Protein AF-A0A959ZE06-F1 (afdb_monomer_lite)

Radius of gyration: 19.18 Å; chains: 1; bounding box: 48×47×54 Å

Foldseek 3Di:
DDDDDDDDPPPDAFADQWDWDDDPPPGTDINRHQQDDPPGDQWGWYKYKDKDWFQDDDVDFGADPTAAIKIKIKTWTWHRPDDVPTDIDIDMDIDGADPDPDPQHKDKWKAKGAFLVSQDPRRQKTWDQDPQQGIWMFGHHAAPPGFTWIKTQHQWWWWKWFDDHRDTDIDTGHGGIDIDGADQAGWIWIQTPQRKIKIKGKHWDRPDPRRNRTIIIIMMMIGHHD

Secondary structure (DSSP, 8-state):
---PPP--TTS-----SEEEEEETTTEEEEEE-S--SSS--SEEEEEEEEEE----STT--B-S--PPPEEEEEEEEEE-SSTTS-EEEEEEEEEE--S-SSSS-EEEEEEEEESGGG--HHHHEEEEEETTTEEEEEEE--STT--EEEEE--SS-EEEEEEETTEEEEEEE-SS-EEEEPPSEEEEEEEETTS-EEEEEEEEE---SSGGG-EEEEEEEEE---

Structure (mmCIF, N/CA/C/O backbone):
data_AF-A0A959ZE06-F1
#
_entry.id   AF-A0A959ZE06-F1
#
loop_
_atom_site.group_PDB
_atom_site.id
_atom_site.type_symbol
_atom_site.label_atom_id
_atom_site.label_alt_id
_atom_site.label_comp_id
_atom_site.label_asym_id
_atom_site.label_entity_id
_atom_site.label_seq_id
_atom_site.pdbx_PDB_ins_code
_atom_site.Cartn_x
_atom_site.Cartn_y
_atom_site.Cartn_z
_atom_site.occupancy
_atom_site.B_iso_or_equiv
_atom_site.auth_seq_id
_atom_site.auth_comp_id
_atom_site.auth_asym_id
_atom_site.auth_atom_id
_atom_site.pdbx_PDB_model_num
ATOM 1 N N . THR A 1 1 ? -14.515 8.829 -14.797 1.00 25.14 1 THR A N 1
ATOM 2 C CA . THR A 1 1 ? -15.565 9.670 -14.194 1.00 25.14 1 THR A CA 1
ATOM 3 C C . THR A 1 1 ? -15.718 9.197 -12.770 1.00 25.14 1 THR A C 1
ATOM 5 O O . THR A 1 1 ? -16.033 8.030 -12.603 1.00 25.14 1 THR A O 1
ATOM 8 N N . TRP A 1 2 ? -15.359 10.009 -11.773 1.00 26.34 2 TRP A N 1
ATOM 9 C CA . TRP A 1 2 ? -15.533 9.627 -10.366 1.00 26.34 2 TRP A CA 1
ATOM 10 C C . TRP A 1 2 ? -17.003 9.816 -9.996 1.00 26.34 2 TRP A C 1
ATOM 12 O O . TRP A 1 2 ? -17.589 10.854 -10.310 1.00 26.34 2 TRP A O 1
ATOM 22 N N . THR A 1 3 ? -17.612 8.795 -9.404 1.00 26.23 3 THR A N 1
ATOM 23 C CA . THR A 1 3 ? -19.035 8.807 -9.064 1.00 2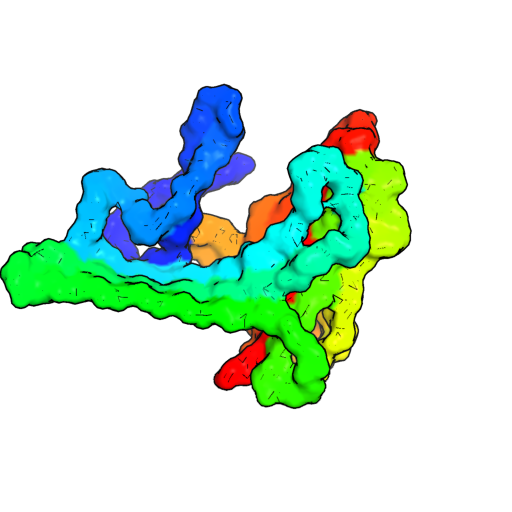6.23 3 THR A CA 1
ATOM 24 C C . THR A 1 3 ? -19.206 9.544 -7.740 1.00 26.23 3 THR A C 1
ATOM 26 O O . THR A 1 3 ? -18.853 9.029 -6.683 1.00 26.23 3 THR A O 1
ATOM 29 N N . TYR A 1 4 ? -19.723 10.771 -7.789 1.00 34.50 4 TYR A N 1
ATOM 30 C CA . TYR A 1 4 ? -20.146 11.493 -6.591 1.00 34.50 4 TYR A CA 1
ATOM 31 C C . TYR A 1 4 ? -21.300 10.727 -5.939 1.00 34.50 4 TYR A C 1
ATOM 33 O O . TYR A 1 4 ? -22.335 10.510 -6.573 1.00 34.50 4 TYR A O 1
ATOM 41 N N . LYS A 1 5 ? -21.123 10.285 -4.692 1.00 39.44 5 LYS A N 1
ATOM 42 C CA . LYS A 1 5 ? -22.168 9.551 -3.976 1.00 39.44 5 LYS A CA 1
ATOM 43 C C . LYS A 1 5 ? -23.187 10.528 -3.392 1.00 39.44 5 LYS A C 1
ATOM 45 O O . LYS A 1 5 ? -22.823 11.529 -2.780 1.00 39.44 5 LYS A O 1
ATOM 50 N N . ASN A 1 6 ? -24.464 10.219 -3.604 1.00 38.19 6 ASN A N 1
ATOM 51 C CA . ASN A 1 6 ? -25.578 10.842 -2.901 1.00 38.19 6 ASN A CA 1
ATOM 52 C C . ASN A 1 6 ? -25.748 10.142 -1.543 1.00 38.19 6 ASN A C 1
ATOM 54 O O . ASN A 1 6 ? -25.841 8.913 -1.485 1.00 38.19 6 ASN A O 1
ATOM 58 N N . TRP A 1 7 ? -25.737 10.928 -0.472 1.00 47.53 7 TRP A N 1
ATOM 59 C CA . TRP A 1 7 ? -25.700 10.474 0.914 1.00 47.53 7 TRP A CA 1
ATOM 60 C C . TRP A 1 7 ? -27.124 10.200 1.412 1.00 47.53 7 TRP A C 1
ATOM 62 O O . TRP A 1 7 ? -27.851 11.116 1.789 1.00 47.53 7 TRP A O 1
ATOM 72 N N . ASP A 1 8 ? -27.548 8.936 1.383 1.00 43.09 8 ASP A N 1
ATOM 73 C CA . ASP A 1 8 ? -28.824 8.515 1.968 1.00 43.09 8 ASP A CA 1
ATOM 74 C C . ASP A 1 8 ? -28.631 8.218 3.465 1.00 43.09 8 ASP A C 1
ATOM 76 O O . ASP A 1 8 ? -28.025 7.211 3.842 1.00 43.09 8 ASP A O 1
ATOM 80 N N . PHE A 1 9 ? -29.154 9.109 4.312 1.00 49.16 9 PHE A N 1
ATOM 81 C CA . PHE A 1 9 ? -29.058 9.094 5.780 1.00 49.16 9 PHE A CA 1
ATOM 82 C C . PHE A 1 9 ? -29.569 7.803 6.448 1.00 49.16 9 PHE A C 1
ATOM 84 O O . PHE A 1 9 ? -29.339 7.590 7.637 1.00 49.16 9 PHE A O 1
ATOM 91 N N . ASN A 1 10 ? -30.260 6.930 5.712 1.00 49.09 10 ASN A N 1
ATOM 92 C CA . ASN A 1 10 ? -30.960 5.777 6.273 1.00 49.09 10 ASN A CA 1
ATOM 93 C C . ASN A 1 10 ? -30.130 4.487 6.357 1.00 49.09 10 ASN A C 1
ATOM 95 O O . ASN A 1 10 ? -30.636 3.492 6.876 1.00 49.09 10 ASN A O 1
ATOM 99 N N . LYS A 1 11 ? -28.893 4.449 5.838 1.00 45.44 11 LYS A N 1
ATOM 100 C CA . LYS A 1 11 ? -28.178 3.168 5.666 1.00 45.44 11 LYS A CA 1
ATOM 101 C C . LYS A 1 11 ? -27.213 2.742 6.764 1.00 45.44 11 LYS A C 1
ATOM 103 O O . LYS A 1 11 ? -26.873 1.569 6.751 1.00 45.44 11 LYS A O 1
ATOM 108 N N . GLY A 1 12 ? -26.890 3.599 7.736 1.00 45.12 12 GLY A N 1
ATOM 109 C CA . GLY A 1 12 ? -26.174 3.221 8.961 1.00 45.12 12 GLY A CA 1
ATOM 110 C C . GLY A 1 12 ? -24.757 2.666 8.741 1.00 45.12 12 GLY A C 1
ATOM 111 O O . GLY A 1 12 ? -24.531 1.762 7.948 1.00 45.12 12 GLY A O 1
ATOM 112 N N . TRP A 1 13 ? -23.810 3.154 9.541 1.00 46.81 13 TRP A N 1
ATOM 113 C CA . TRP A 1 13 ? -22.413 2.693 9.606 1.00 46.81 13 TRP A CA 1
ATOM 114 C C . TRP A 1 13 ? -21.551 3.092 8.394 1.00 46.81 13 TRP A C 1
ATOM 116 O O . TRP A 1 13 ? -21.646 2.546 7.300 1.00 46.81 13 TRP A O 1
ATOM 126 N N . GLU A 1 14 ? -20.643 4.040 8.619 1.00 51.41 14 GLU A N 1
ATOM 127 C CA . GLU A 1 14 ? -19.728 4.584 7.607 1.00 51.41 14 GLU A CA 1
ATOM 128 C C . GLU A 1 14 ? -18.265 4.445 8.051 1.00 51.41 14 GLU A C 1
ATOM 130 O O . GLU A 1 14 ? -17.954 4.632 9.228 1.00 51.41 14 GLU A O 1
ATOM 135 N N . LYS A 1 15 ? -17.367 4.168 7.093 1.00 48.50 15 LYS A N 1
ATOM 136 C CA . LYS A 1 15 ? -15.952 3.800 7.314 1.00 48.50 15 LYS A CA 1
ATOM 137 C C . LYS A 1 15 ? -14.898 4.826 6.829 1.00 48.50 15 LYS A C 1
ATOM 139 O O . LYS A 1 15 ? -13.751 4.437 6.610 1.00 48.50 15 LYS A O 1
ATOM 144 N N . SER A 1 16 ? -15.217 6.103 6.590 1.00 50.12 16 SER A N 1
ATOM 145 C CA . SER A 1 16 ? -14.249 7.041 5.975 1.00 50.12 16 SER A CA 1
ATOM 146 C C . SER A 1 16 ? -13.691 8.111 6.931 1.00 50.12 16 SER A C 1
ATOM 148 O O . SER A 1 16 ? -14.421 8.735 7.693 1.00 50.12 16 SER A O 1
ATOM 150 N N . VAL A 1 17 ? -12.370 8.339 6.834 1.00 49.94 17 VAL A N 1
ATOM 151 C CA . VAL A 1 17 ? -11.631 9.526 7.337 1.00 49.94 17 VAL A CA 1
ATOM 152 C C . VAL A 1 17 ? -11.129 10.387 6.161 1.00 49.94 17 VAL A C 1
ATOM 154 O O . VAL A 1 17 ? -10.446 11.383 6.361 1.00 49.94 17 VAL A O 1
ATOM 157 N N . ARG A 1 18 ? -11.448 10.025 4.908 1.00 52.66 18 ARG A N 1
ATOM 158 C CA . ARG A 1 18 ? -10.958 10.706 3.701 1.00 52.66 18 ARG A CA 1
ATOM 159 C C . ARG A 1 18 ? -12.086 10.957 2.709 1.00 52.66 18 ARG A C 1
ATOM 161 O O . ARG A 1 18 ? -12.626 10.008 2.145 1.00 52.66 18 ARG A O 1
ATOM 168 N N . GLU A 1 19 ? -12.355 12.227 2.429 1.00 48.31 19 GLU A N 1
ATOM 169 C CA . GLU A 1 19 ? -13.244 12.654 1.347 1.00 48.31 19 GLU A CA 1
ATOM 170 C C . GLU A 1 19 ? -12.511 13.620 0.412 1.00 48.31 19 GLU A C 1
ATOM 172 O O . GLU A 1 19 ? -11.893 14.595 0.848 1.00 48.31 19 GLU A O 1
ATOM 177 N N . ALA A 1 20 ? -12.552 13.339 -0.891 1.00 41.03 20 ALA A N 1
ATOM 178 C CA . ALA A 1 20 ? -12.030 14.244 -1.908 1.00 41.03 20 ALA A CA 1
ATOM 179 C C . ALA A 1 20 ? -13.096 15.298 -2.240 1.00 41.03 20 ALA A C 1
ATOM 181 O O . ALA A 1 20 ? -14.153 14.967 -2.779 1.00 41.03 20 ALA A O 1
ATOM 182 N N . LYS A 1 21 ? -12.813 16.573 -1.959 1.00 37.94 21 LYS A N 1
ATOM 183 C CA . LYS A 1 21 ? -13.592 17.711 -2.453 1.00 37.94 21 LYS A CA 1
ATOM 184 C C . LYS A 1 21 ? -12.870 18.311 -3.660 1.00 37.94 21 LYS A C 1
ATOM 186 O O . LYS A 1 21 ? -11.678 18.587 -3.608 1.00 37.94 21 LYS A O 1
ATOM 191 N N . TYR A 1 22 ? -13.586 18.522 -4.760 1.00 35.41 22 TYR A N 1
ATOM 192 C CA . TYR A 1 22 ? -13.044 19.265 -5.898 1.00 35.41 22 TYR A CA 1
ATOM 193 C C . TYR A 1 22 ? -13.013 20.759 -5.549 1.00 35.41 22 TYR A C 1
ATOM 195 O O . TYR A 1 22 ? -14.069 21.352 -5.318 1.00 35.41 22 TYR A O 1
ATOM 203 N N . SER A 1 23 ? -11.825 21.356 -5.488 1.00 35.34 23 SER A N 1
ATOM 204 C CA . SER A 1 23 ? -11.632 22.805 -5.514 1.00 35.34 23 SER A CA 1
ATOM 205 C C . SER A 1 23 ? -11.096 23.199 -6.886 1.00 35.34 23 SER A C 1
ATOM 207 O O . SER A 1 23 ? -10.136 22.631 -7.413 1.00 35.34 23 SER A O 1
ATOM 209 N N . GLU A 1 24 ? -11.790 24.139 -7.518 1.00 30.02 24 GLU A N 1
ATOM 210 C CA . GLU A 1 24 ? -11.437 24.633 -8.841 1.00 30.02 24 GLU A CA 1
ATOM 211 C C . GLU A 1 24 ? -10.093 25.380 -8.752 1.00 30.02 24 GLU A C 1
ATOM 213 O O . GLU A 1 24 ? -9.957 26.330 -7.985 1.00 30.02 24 GLU A O 1
ATOM 218 N N . GLY A 1 25 ? -9.081 24.924 -9.499 1.00 31.14 25 GLY A N 1
ATOM 219 C CA . GLY A 1 25 ? -7.769 25.582 -9.598 1.00 31.14 25 GLY A CA 1
ATOM 220 C C . GLY A 1 25 ? -6.627 25.020 -8.734 1.00 31.14 25 GLY A C 1
ATOM 221 O O . GLY A 1 25 ? -5.484 25.402 -8.969 1.00 31.14 25 GLY A O 1
ATOM 222 N N . THR A 1 26 ? -6.876 24.094 -7.798 1.00 36.91 26 THR A N 1
ATOM 223 C CA . THR A 1 26 ? -5.840 23.569 -6.868 1.00 36.91 26 THR A CA 1
ATOM 224 C C . THR A 1 26 ? -5.659 22.046 -6.884 1.00 36.91 26 THR A C 1
ATOM 226 O O . THR A 1 26 ? -4.793 21.515 -6.191 1.00 36.91 26 THR A O 1
ATOM 229 N N . GLY A 1 27 ? -6.426 21.322 -7.706 1.00 33.88 27 GLY A N 1
ATOM 230 C CA . GLY A 1 27 ? -6.532 19.862 -7.601 1.00 33.88 27 GLY A CA 1
ATOM 231 C C . GLY A 1 27 ? -7.469 19.449 -6.454 1.00 33.88 27 GLY A C 1
ATOM 232 O O . GLY A 1 27 ? -8.075 20.310 -5.826 1.00 33.88 27 GLY A O 1
ATOM 233 N N . PRO A 1 28 ? -7.671 18.144 -6.197 1.00 39.59 28 PRO A N 1
ATOM 234 C CA . PRO A 1 28 ? -8.596 17.695 -5.156 1.00 39.59 28 PRO A CA 1
ATOM 235 C C . PRO A 1 28 ? -8.098 18.095 -3.757 1.00 39.59 28 PRO A C 1
ATOM 237 O O . PRO A 1 28 ? -7.041 17.632 -3.325 1.00 39.59 28 PRO A O 1
ATOM 240 N N . ASP A 1 29 ? -8.885 18.895 -3.035 1.00 37.94 29 ASP A N 1
ATOM 241 C CA . ASP A 1 29 ? -8.732 19.080 -1.593 1.00 37.94 29 ASP A CA 1
ATOM 242 C C . ASP A 1 29 ? -9.147 17.781 -0.903 1.00 37.94 29 ASP A C 1
ATOM 244 O O . ASP A 1 29 ? -10.313 17.378 -0.934 1.00 37.94 29 ASP A O 1
ATOM 248 N N . PHE A 1 30 ? -8.201 17.114 -0.253 1.00 42.00 30 PHE A N 1
ATOM 249 C CA . PHE A 1 30 ? -8.524 16.007 0.638 1.00 42.00 30 PHE A CA 1
ATOM 250 C C . PHE A 1 30 ? -8.887 16.592 1.998 1.00 42.00 30 PHE A C 1
ATOM 252 O O . PHE A 1 30 ? -8.034 17.142 2.693 1.00 42.00 30 PHE A O 1
ATOM 259 N N . ARG A 1 31 ? -10.160 16.479 2.390 1.00 43.16 31 ARG A N 1
ATOM 260 C CA . ARG A 1 31 ? -10.529 16.663 3.793 1.00 43.16 31 ARG A CA 1
ATOM 261 C C . ARG A 1 31 ? -10.275 15.336 4.482 1.00 43.16 31 ARG A C 1
ATOM 263 O O . ARG A 1 31 ? -11.032 14.381 4.323 1.00 43.16 31 ARG A O 1
ATOM 270 N N . GLU A 1 32 ? -9.145 15.279 5.173 1.00 51.72 32 GLU A N 1
ATOM 271 C CA . GLU A 1 32 ? -8.829 14.195 6.091 1.00 51.72 32 GLU A CA 1
ATOM 272 C C . GLU A 1 32 ? -9.306 14.616 7.480 1.00 51.72 32 GLU A C 1
ATOM 274 O O . GLU A 1 32 ? -8.863 15.626 8.028 1.00 51.72 32 GLU A O 1
ATOM 279 N N . GLY A 1 33 ? -10.289 13.902 8.019 1.00 55.00 33 GLY A N 1
ATOM 280 C CA . GLY A 1 33 ? -10.925 14.286 9.269 1.00 55.00 33 GLY A CA 1
ATOM 281 C C . GLY A 1 33 ? -11.936 13.255 9.737 1.00 55.00 33 GLY A C 1
ATOM 282 O O . GLY A 1 33 ? -12.596 12.604 8.937 1.00 55.00 33 GLY A O 1
ATOM 283 N N . MET A 1 34 ? -12.046 13.103 11.055 1.00 61.94 34 MET A N 1
ATOM 284 C CA . MET A 1 34 ? -13.041 12.213 11.659 1.00 61.94 34 MET A CA 1
ATOM 285 C C . MET A 1 34 ? -14.444 12.862 11.679 1.00 61.94 34 MET A C 1
ATOM 287 O O . MET A 1 34 ? -15.439 12.161 11.836 1.00 61.94 34 MET A O 1
ATOM 291 N N . ASN A 1 35 ? -14.517 14.194 11.515 1.00 56.56 35 ASN A N 1
ATOM 292 C CA . ASN A 1 35 ? -15.762 14.936 11.303 1.00 56.56 35 ASN A CA 1
ATOM 293 C C . ASN A 1 35 ? -16.101 14.940 9.814 1.00 56.56 35 ASN A C 1
ATOM 295 O O . ASN A 1 35 ? -15.346 15.494 9.012 1.00 56.56 35 ASN A O 1
ATOM 299 N N . LYS A 1 36 ? -17.243 14.361 9.472 1.00 57.97 36 LYS A N 1
ATOM 300 C CA . LYS A 1 36 ? -17.666 14.122 8.091 1.00 57.97 36 LYS A CA 1
ATOM 301 C C . LYS A 1 36 ? -18.468 15.287 7.539 1.00 57.97 36 LYS A C 1
ATOM 303 O O . LYS A 1 36 ? -18.243 15.748 6.424 1.00 57.97 36 LYS A O 1
ATOM 308 N N . PHE A 1 37 ? -19.351 15.837 8.366 1.00 60.22 37 PHE A N 1
ATOM 309 C CA . PHE A 1 37 ? -20.246 16.912 7.967 1.00 60.22 37 PHE A CA 1
ATOM 310 C C . PHE A 1 37 ? -20.016 18.182 8.781 1.00 60.22 37 PHE A C 1
ATOM 312 O O . PHE A 1 37 ? -19.587 18.165 9.935 1.00 60.22 37 PHE A O 1
ATOM 319 N N . GLY A 1 38 ? -20.284 19.311 8.128 1.00 53.56 38 GLY A N 1
ATOM 320 C CA . GLY A 1 38 ? -20.477 20.587 8.799 1.00 53.56 38 GLY A CA 1
ATOM 321 C C . GLY A 1 38 ? -21.970 20.786 9.083 1.00 53.56 38 GLY A C 1
ATOM 322 O O . GLY A 1 38 ? -22.777 20.491 8.200 1.00 53.56 38 GLY A O 1
ATOM 323 N N . PRO A 1 39 ? -22.358 21.327 10.251 1.00 67.81 39 PRO A N 1
ATOM 324 C CA . PRO A 1 39 ? -21.516 21.682 11.401 1.00 67.81 39 PRO A CA 1
ATOM 325 C C . PRO A 1 39 ? -20.965 20.444 12.135 1.00 67.81 39 PRO A C 1
ATOM 327 O O . PRO A 1 39 ? -21.465 19.347 11.923 1.00 67.81 39 PRO A O 1
ATOM 330 N N . THR A 1 40 ? -19.960 20.637 13.005 1.00 66.56 40 THR A N 1
ATOM 331 C CA . THR A 1 40 ? -19.280 19.564 13.758 1.00 66.56 40 THR A CA 1
ATOM 332 C C . THR A 1 40 ? -20.255 18.538 14.328 1.00 66.56 40 THR A C 1
ATOM 334 O O . THR A 1 40 ? -21.207 18.884 15.034 1.00 66.56 40 THR A O 1
ATOM 337 N N . GLU A 1 41 ? -19.981 17.268 14.052 1.00 70.75 41 GLU A N 1
ATOM 338 C CA . GLU A 1 41 ? -20.853 16.167 14.423 1.00 70.75 41 GLU A CA 1
ATOM 339 C C . GLU A 1 41 ? -20.821 15.941 15.935 1.00 70.75 41 GLU A C 1
ATOM 341 O O . GLU A 1 41 ? -19.784 15.636 16.526 1.00 70.75 41 GLU A O 1
ATOM 346 N N . LYS A 1 42 ? -21.984 16.051 16.582 1.00 82.00 42 LYS A N 1
ATOM 347 C CA . LYS A 1 42 ? -22.120 15.726 18.009 1.00 82.00 42 LYS A CA 1
ATOM 348 C C . LYS A 1 42 ? -22.014 14.231 18.278 1.00 82.00 42 LYS A C 1
ATOM 350 O O . LYS A 1 42 ? -21.761 13.856 19.411 1.00 82.00 42 LYS A O 1
ATOM 355 N N . HIS A 1 43 ? -22.202 13.386 17.274 1.00 79.75 43 HIS A N 1
ATOM 356 C CA . HIS A 1 43 ? -22.040 11.947 17.386 1.00 79.75 43 HIS A CA 1
ATOM 357 C C . HIS A 1 43 ? -21.312 11.427 16.156 1.00 79.75 43 HIS A C 1
ATOM 359 O O . HIS A 1 43 ? -21.683 11.780 15.041 1.00 79.75 43 HIS A O 1
ATOM 365 N N . SER A 1 44 ? -20.302 10.591 16.360 1.00 77.12 44 SER A N 1
ATOM 366 C CA . SER A 1 44 ? -19.626 9.887 15.275 1.00 77.12 44 SER A CA 1
ATOM 367 C C . SER A 1 44 ? -19.068 8.580 15.793 1.00 77.12 44 SER A C 1
ATOM 369 O O . SER A 1 44 ? -18.685 8.468 16.956 1.00 77.12 44 SER A O 1
ATOM 371 N N . THR A 1 45 ? -18.993 7.599 14.911 1.00 79.81 45 THR A N 1
ATOM 372 C CA . THR A 1 45 ? -18.238 6.375 15.126 1.00 79.81 45 THR A CA 1
ATOM 373 C C . THR A 1 45 ? -17.704 5.885 13.790 1.00 79.81 45 THR A C 1
ATOM 375 O O . THR A 1 45 ? -18.323 6.118 12.746 1.00 79.81 45 THR A O 1
ATOM 378 N N . GLY A 1 46 ? -16.554 5.226 13.816 1.00 75.62 46 GLY A N 1
ATOM 379 C CA . GLY A 1 46 ? -15.984 4.616 12.630 1.00 75.62 46 GLY A CA 1
ATOM 380 C C . GLY A 1 46 ? -14.648 3.948 12.899 1.00 75.62 46 GLY A C 1
ATOM 381 O O . GLY A 1 46 ? -14.107 3.990 14.005 1.00 75.62 46 GLY A O 1
ATOM 382 N N . THR A 1 47 ? -14.134 3.309 11.856 1.00 79.06 47 THR A N 1
ATOM 383 C CA . THR A 1 47 ? -12.791 2.740 11.828 1.00 79.06 47 THR A CA 1
ATOM 384 C C . THR A 1 47 ? -12.099 3.129 10.533 1.00 79.06 47 THR A C 1
ATOM 386 O O . THR A 1 47 ? -12.743 3.355 9.507 1.00 79.06 47 THR A O 1
ATOM 389 N N . PHE A 1 48 ? -10.776 3.226 10.572 1.00 79.81 48 PHE A N 1
ATOM 390 C CA . PHE A 1 48 ? -9.961 3.543 9.415 1.00 79.81 48 PHE A CA 1
ATOM 391 C C . PHE A 1 48 ? -8.635 2.799 9.483 1.00 79.81 48 PHE A C 1
ATOM 393 O O . PHE A 1 48 ? -7.982 2.757 10.519 1.00 79.81 48 PHE A O 1
ATOM 400 N N . GLN A 1 49 ? -8.242 2.216 8.358 1.00 85.00 49 GLN A N 1
ATOM 401 C CA . GLN A 1 49 ? -6.956 1.550 8.211 1.00 85.00 49 GLN A CA 1
ATOM 402 C C . GLN A 1 49 ? -6.145 2.341 7.201 1.00 85.00 49 GLN A C 1
ATOM 404 O O . GLN A 1 49 ? -6.649 2.659 6.119 1.00 85.00 49 GLN A O 1
ATOM 409 N N . GLY A 1 50 ? -4.910 2.667 7.553 1.00 85.81 50 GLY A N 1
ATOM 410 C CA . GLY A 1 50 ? -4.058 3.499 6.722 1.00 85.81 50 GLY A CA 1
ATOM 411 C C . GLY A 1 50 ? -2.596 3.097 6.796 1.00 85.81 50 GLY A C 1
ATOM 412 O O . GLY A 1 50 ? -2.180 2.290 7.624 1.00 85.81 50 GLY A O 1
ATOM 413 N N . ILE A 1 51 ? -1.817 3.667 5.885 1.00 90.62 51 ILE A N 1
ATOM 414 C CA . ILE A 1 51 ? -0.373 3.481 5.803 1.00 90.62 51 ILE A CA 1
ATOM 415 C C . ILE A 1 51 ? 0.298 4.845 5.676 1.00 90.62 51 ILE A C 1
ATOM 417 O O . ILE A 1 51 ? -0.080 5.672 4.844 1.00 90.62 51 ILE A O 1
ATOM 421 N N . ILE A 1 52 ? 1.292 5.071 6.523 1.00 91.25 52 ILE A N 1
ATOM 422 C CA . ILE A 1 52 ? 2.196 6.212 6.488 1.00 91.25 52 ILE A CA 1
ATOM 423 C C . ILE A 1 52 ? 3.437 5.751 5.730 1.00 91.25 52 ILE A C 1
ATOM 425 O O . ILE A 1 52 ? 4.071 4.767 6.107 1.00 91.25 52 ILE A O 1
ATOM 429 N N . SER A 1 53 ? 3.759 6.442 4.641 1.00 91.44 53 SER A N 1
ATOM 430 C CA . SER A 1 53 ? 4.879 6.111 3.760 1.00 91.44 53 SER A CA 1
ATOM 431 C C . SER A 1 53 ? 5.831 7.288 3.633 1.00 91.44 53 SER A C 1
ATOM 433 O O . SER A 1 53 ? 5.376 8.397 3.335 1.00 91.44 53 SER A O 1
ATOM 435 N N . ASP A 1 54 ? 7.130 7.031 3.726 1.00 90.62 54 ASP A N 1
ATOM 436 C CA . ASP A 1 54 ? 8.139 7.968 3.242 1.00 90.62 54 ASP A CA 1
ATOM 437 C C . ASP A 1 54 ? 8.099 8.054 1.703 1.00 90.62 54 ASP A C 1
ATOM 439 O O . ASP A 1 54 ? 7.842 7.078 0.996 1.00 90.62 54 ASP A O 1
ATOM 443 N N . ARG A 1 55 ? 8.291 9.251 1.157 1.00 86.62 55 ARG A N 1
ATOM 444 C CA . ARG A 1 55 ? 8.332 9.496 -0.295 1.00 86.62 55 ARG A CA 1
ATOM 445 C C . ARG A 1 55 ? 9.601 10.233 -0.713 1.00 86.62 55 ARG A C 1
ATOM 447 O O . ARG A 1 55 ? 9.673 10.733 -1.844 1.00 86.62 55 ARG A O 1
ATOM 454 N N . GLY A 1 56 ? 10.570 10.298 0.195 1.00 86.00 56 GLY A N 1
ATOM 455 C CA . GLY A 1 56 ? 11.745 11.137 0.097 1.00 86.00 56 GLY A CA 1
ATOM 456 C C . GLY A 1 56 ? 11.393 12.628 0.109 1.00 86.00 56 GLY A C 1
ATOM 457 O O . GLY A 1 56 ? 10.233 13.012 0.303 1.00 86.00 56 GLY A O 1
ATOM 458 N N . PRO A 1 57 ? 12.394 13.483 -0.142 1.00 85.25 57 PRO A N 1
ATOM 459 C CA . PRO A 1 57 ? 12.193 14.916 -0.296 1.00 85.25 57 PRO A CA 1
ATOM 460 C C . PRO A 1 57 ? 11.160 15.241 -1.380 1.00 85.25 57 PRO A C 1
ATOM 462 O O . PRO A 1 57 ? 11.059 14.542 -2.396 1.00 85.25 57 PRO A O 1
ATOM 465 N N . LEU A 1 58 ? 10.429 16.341 -1.183 1.00 75.62 58 LEU A N 1
ATOM 466 C CA . LEU A 1 58 ? 9.610 16.932 -2.241 1.00 75.62 58 LEU A CA 1
ATOM 467 C C . LEU A 1 58 ? 10.502 17.223 -3.453 1.00 75.62 58 LEU A C 1
ATOM 469 O O . LEU A 1 58 ? 11.620 17.706 -3.296 1.00 75.62 58 LEU A O 1
ATOM 473 N N . ASP A 1 59 ? 10.028 16.837 -4.637 1.00 78.31 59 ASP A N 1
ATOM 474 C CA . ASP A 1 59 ? 10.733 16.945 -5.924 1.00 78.31 59 ASP A CA 1
ATOM 475 C C . ASP A 1 59 ? 12.088 16.215 -6.023 1.00 78.31 59 ASP A C 1
ATOM 477 O O . ASP A 1 59 ? 12.742 16.248 -7.065 1.00 78.31 59 ASP A O 1
ATOM 481 N N . GLY A 1 60 ? 12.492 15.477 -4.984 1.00 84.25 60 GLY A N 1
ATOM 482 C CA . GLY A 1 60 ? 13.667 14.616 -5.024 1.00 84.25 60 GLY A CA 1
ATOM 483 C C . GLY A 1 60 ? 13.461 13.419 -5.961 1.00 84.25 60 GLY A C 1
ATOM 484 O O . GLY A 1 60 ? 12.327 12.969 -6.157 1.00 84.25 60 GLY A O 1
ATOM 485 N N . PRO A 1 61 ? 14.538 12.821 -6.498 1.00 84.62 61 PRO A N 1
ATOM 486 C CA . PRO A 1 61 ? 14.432 11.731 -7.471 1.00 84.62 61 PRO A CA 1
ATOM 487 C C . PRO A 1 61 ? 13.699 10.496 -6.919 1.00 84.62 61 PRO A C 1
ATOM 489 O O . PRO A 1 61 ? 13.154 9.712 -7.692 1.00 84.62 61 PRO A O 1
ATOM 492 N N . GLY A 1 62 ? 13.633 10.331 -5.595 1.00 83.69 62 GLY A N 1
ATOM 493 C CA . GLY A 1 62 ? 13.277 9.073 -4.939 1.00 83.69 62 GLY A CA 1
ATOM 494 C C . GLY A 1 62 ? 14.536 8.297 -4.566 1.00 83.69 62 GLY A C 1
ATOM 495 O O . GLY A 1 62 ? 15.603 8.897 -4.443 1.00 83.69 62 GLY A O 1
ATOM 496 N N . GLY A 1 63 ? 14.425 6.980 -4.411 1.00 77.81 63 GLY A N 1
ATOM 497 C CA . GLY A 1 63 ? 15.569 6.105 -4.144 1.00 77.81 63 GLY A CA 1
ATOM 498 C C . GLY A 1 63 ? 15.366 5.129 -2.988 1.00 77.81 63 GLY A C 1
ATOM 499 O O . GLY A 1 63 ? 14.284 5.043 -2.415 1.00 77.81 63 GLY A O 1
ATOM 500 N N . ALA A 1 64 ? 16.435 4.392 -2.676 1.00 67.56 64 ALA A N 1
ATOM 501 C CA . ALA A 1 64 ? 16.414 3.233 -1.781 1.00 67.56 64 ALA A CA 1
ATOM 502 C C . ALA A 1 64 ? 16.446 3.571 -0.279 1.00 67.56 64 ALA A C 1
ATOM 504 O O . ALA A 1 64 ? 16.066 2.740 0.541 1.00 67.56 64 ALA A O 1
ATOM 505 N N . THR A 1 65 ? 16.888 4.772 0.104 1.00 81.06 65 THR A N 1
ATOM 506 C CA . THR A 1 65 ? 16.958 5.170 1.518 1.00 81.06 65 THR A CA 1
ATOM 507 C C . THR A 1 65 ? 15.663 5.861 1.927 1.00 81.06 65 THR A C 1
ATOM 509 O O . THR A 1 65 ? 15.588 7.087 1.972 1.00 81.06 65 THR A O 1
ATOM 512 N N . LEU A 1 66 ? 14.633 5.060 2.183 1.00 87.94 66 LEU A N 1
ATOM 513 C CA . LEU A 1 66 ? 13.328 5.512 2.658 1.00 87.94 66 LEU A CA 1
ATOM 514 C C . LEU A 1 66 ? 13.053 4.911 4.033 1.00 87.94 66 LEU A C 1
ATOM 516 O O . LEU A 1 66 ? 13.432 3.770 4.305 1.00 87.94 66 LEU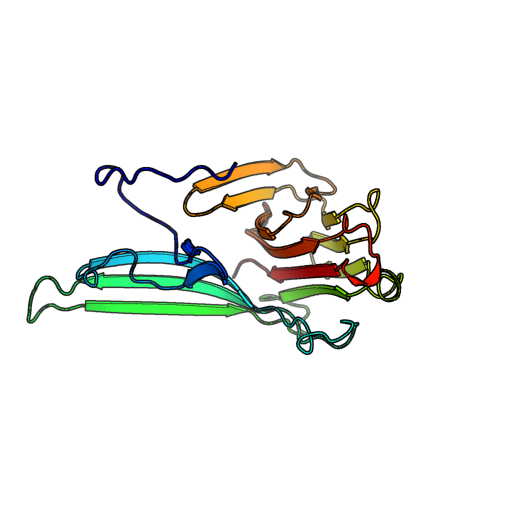 A O 1
ATOM 520 N N . ALA A 1 67 ? 12.378 5.663 4.899 1.00 91.94 67 ALA A N 1
ATOM 521 C CA . ALA A 1 67 ? 11.866 5.087 6.131 1.00 91.94 67 ALA A CA 1
ATOM 522 C C . ALA A 1 67 ? 10.772 4.058 5.813 1.00 91.94 67 ALA A C 1
ATOM 524 O O . ALA A 1 67 ? 9.835 4.341 5.056 1.00 91.94 67 ALA A O 1
ATOM 525 N N . SER A 1 68 ? 10.883 2.879 6.433 1.00 93.19 68 SER A N 1
ATOM 526 C CA . SER A 1 68 ? 9.925 1.792 6.259 1.00 93.19 68 SER A CA 1
ATOM 527 C C . SER A 1 68 ? 8.491 2.258 6.545 1.00 93.19 68 SER A C 1
ATOM 529 O O . SER A 1 68 ? 8.248 2.917 7.564 1.00 93.19 68 SER A O 1
ATOM 531 N N . PRO A 1 69 ? 7.520 1.900 5.689 1.00 94.81 69 PRO A N 1
ATOM 532 C CA . PRO A 1 69 ? 6.119 2.205 5.910 1.00 94.81 69 PRO A CA 1
ATOM 533 C C . PRO A 1 69 ? 5.605 1.744 7.277 1.00 94.81 69 PRO A C 1
ATOM 535 O O . PRO A 1 69 ? 6.045 0.731 7.817 1.00 94.81 69 PRO A O 1
ATOM 538 N N . THR A 1 70 ? 4.638 2.488 7.813 1.00 95.00 70 THR A N 1
ATOM 539 C CA . THR A 1 70 ? 3.950 2.201 9.079 1.00 95.00 70 THR A CA 1
ATOM 540 C C . THR A 1 70 ? 2.456 2.097 8.827 1.00 95.00 70 THR A C 1
ATOM 542 O O . THR A 1 70 ? 1.849 3.061 8.360 1.00 95.00 70 THR A O 1
ATOM 545 N N . THR A 1 71 ? 1.841 0.958 9.125 1.00 93.81 71 THR A N 1
ATOM 546 C CA . THR A 1 71 ? 0.379 0.837 9.080 1.00 93.81 71 THR A CA 1
ATOM 547 C C . THR A 1 71 ? -0.242 1.298 10.379 1.00 93.81 71 THR A C 1
ATOM 549 O O . THR A 1 71 ? 0.395 1.293 11.435 1.00 93.81 71 THR A O 1
ATOM 552 N N . PHE A 1 72 ? -1.508 1.681 10.307 1.00 91.38 72 PHE A N 1
ATOM 553 C CA . PHE A 1 72 ? -2.302 1.942 11.484 1.00 91.38 72 PHE A CA 1
ATOM 554 C C . PHE A 1 72 ? -3.739 1.470 11.315 1.00 91.38 72 PHE A C 1
ATOM 556 O O . PHE A 1 72 ? -4.324 1.604 10.241 1.00 91.38 72 PHE A O 1
ATOM 563 N N . ASP A 1 73 ? -4.298 0.956 12.406 1.00 88.75 73 ASP A N 1
ATOM 564 C CA . ASP A 1 73 ? -5.736 0.799 12.589 1.00 88.75 73 ASP A CA 1
ATOM 565 C C . ASP A 1 73 ? -6.199 1.877 13.573 1.00 88.75 73 ASP A C 1
ATOM 567 O O . ASP A 1 73 ? -5.658 1.989 14.673 1.00 88.75 73 ASP A O 1
ATOM 571 N N . LEU A 1 74 ? -7.181 2.672 13.171 1.00 86.81 74 LEU A N 1
ATOM 572 C CA . LEU A 1 74 ? -7.815 3.719 13.958 1.00 86.81 74 LEU A CA 1
ATOM 573 C C . LEU A 1 74 ? -9.278 3.342 14.176 1.00 86.81 74 LEU A C 1
ATOM 575 O O . LEU A 1 74 ? -9.975 3.010 13.219 1.00 86.81 74 LEU A O 1
ATOM 579 N N . ASP A 1 75 ? -9.760 3.457 15.403 1.00 87.19 75 ASP A N 1
ATOM 580 C CA . ASP A 1 75 ? -11.176 3.403 15.737 1.00 87.19 75 ASP A CA 1
ATOM 581 C C . ASP A 1 75 ? -11.563 4.612 16.589 1.00 87.19 75 ASP A C 1
ATOM 583 O O . ASP A 1 75 ? -10.768 5.133 17.379 1.00 87.19 75 ASP A O 1
ATOM 587 N N . TRP A 1 76 ? -12.774 5.116 16.362 1.00 82.75 76 TRP A N 1
ATOM 588 C CA . TRP A 1 76 ? -13.302 6.240 17.116 1.00 82.75 76 TRP A CA 1
ATOM 589 C C . TRP A 1 76 ? -14.783 6.077 17.419 1.00 82.75 76 TRP A C 1
ATOM 591 O O . TRP A 1 76 ? -15.561 5.478 16.666 1.00 82.75 76 TRP A O 1
ATOM 601 N N . VAL A 1 77 ? -15.180 6.682 18.529 1.00 84.81 77 VAL A N 1
ATOM 602 C CA . VAL A 1 77 ? -16.570 6.918 18.889 1.00 84.81 77 VAL A CA 1
ATOM 603 C C . VAL A 1 77 ? -16.661 8.152 19.781 1.00 84.81 77 VAL A C 1
ATOM 605 O O . VAL A 1 77 ? -15.902 8.309 20.735 1.00 84.81 77 VAL A O 1
ATOM 608 N N . TRP A 1 78 ? -17.615 9.032 19.503 1.00 86.06 78 TRP A N 1
ATOM 609 C CA . TRP A 1 78 ? -18.005 10.089 20.426 1.00 86.06 78 TRP A CA 1
ATOM 610 C C . TRP A 1 78 ? -19.510 10.323 20.414 1.00 86.06 78 TRP A C 1
ATOM 612 O O . TRP A 1 78 ? -20.194 10.099 19.416 1.00 86.06 78 TRP A O 1
ATOM 622 N N . ASP A 1 79 ? -20.028 10.788 21.546 1.00 85.50 79 ASP A N 1
ATOM 623 C CA . ASP A 1 79 ? -21.388 11.295 21.694 1.00 85.50 79 ASP A CA 1
ATOM 624 C C . ASP A 1 79 ? -21.374 12.496 22.647 1.00 85.50 79 ASP A C 1
ATOM 626 O O . ASP A 1 79 ? -21.056 12.385 23.829 1.00 85.50 79 ASP A O 1
ATOM 630 N N . PHE A 1 80 ? -21.721 13.656 22.107 1.00 86.94 80 PHE A N 1
ATOM 631 C CA . PHE A 1 80 ? -21.801 14.960 22.754 1.00 86.94 80 PHE A CA 1
ATOM 632 C C . PHE A 1 80 ? -23.237 15.508 22.741 1.00 86.94 80 PHE A C 1
ATOM 634 O O . PHE A 1 80 ? -23.455 16.692 23.006 1.00 86.94 80 PHE A O 1
ATOM 641 N N . ASN A 1 81 ? -24.243 14.681 22.426 1.00 84.81 81 ASN A N 1
ATOM 642 C CA . ASN A 1 81 ? -25.640 15.125 22.369 1.00 84.81 81 ASN A CA 1
ATOM 643 C C . ASN A 1 81 ? -26.215 15.492 23.743 1.00 84.81 81 ASN A C 1
ATOM 645 O O . ASN A 1 81 ? -27.175 16.260 23.819 1.00 84.81 81 ASN A O 1
ATOM 649 N N . LYS A 1 82 ? -25.647 14.959 24.832 1.00 87.62 82 LYS A N 1
ATOM 650 C CA . LYS A 1 82 ? -26.120 15.185 26.203 1.00 87.62 82 LYS A CA 1
ATOM 651 C C . LYS A 1 82 ? -25.023 15.796 27.066 1.00 87.62 82 LYS A C 1
ATOM 653 O O . LYS A 1 82 ? -24.107 15.102 27.505 1.00 87.62 82 LYS A O 1
ATOM 658 N N . SER A 1 83 ? -25.172 17.085 27.368 1.00 80.19 83 SER A N 1
ATOM 659 C CA . SER A 1 83 ? -24.340 17.770 28.362 1.00 80.19 83 SER A CA 1
ATOM 660 C C . SER A 1 83 ? -24.390 17.008 29.696 1.00 80.19 83 SER A C 1
ATOM 662 O O . SER A 1 83 ? -25.472 16.695 30.191 1.00 80.19 83 SER A O 1
ATOM 664 N N . GLY A 1 84 ? -23.226 16.630 30.232 1.00 85.25 84 GLY A N 1
ATOM 665 C CA . GLY A 1 84 ? -23.089 15.815 31.450 1.00 85.25 84 GLY A CA 1
ATOM 666 C C . GLY A 1 84 ? -22.984 14.298 31.235 1.00 85.25 84 GLY A C 1
ATOM 667 O O . GLY A 1 84 ? -22.710 13.576 32.188 1.00 85.25 84 GLY A O 1
ATOM 668 N N . ARG A 1 85 ? -23.164 13.798 30.003 1.00 88.94 85 ARG A N 1
ATOM 669 C CA . ARG A 1 85 ? -22.898 12.395 29.615 1.00 88.94 85 ARG A CA 1
ATOM 670 C C . ARG A 1 85 ? -22.070 12.289 28.332 1.00 88.94 85 ARG A C 1
ATOM 672 O O . ARG A 1 85 ? -22.147 11.290 27.626 1.00 88.94 85 ARG A O 1
ATOM 679 N N . SER A 1 86 ? -21.311 13.338 28.036 1.00 90.94 86 SER A N 1
ATOM 680 C CA . SER A 1 86 ? -20.405 13.385 26.898 1.00 90.94 86 SER A CA 1
ATOM 681 C C . SER A 1 86 ? -19.373 12.264 26.979 1.00 90.94 86 SER A C 1
ATOM 683 O O . SER A 1 86 ? -18.747 12.076 28.022 1.00 90.94 86 SER A O 1
ATOM 685 N N . TYR A 1 87 ? -19.168 11.559 25.873 1.00 89.25 87 TYR A N 1
ATOM 686 C CA . TYR A 1 87 ? -18.182 10.491 25.760 1.00 89.25 87 TYR A CA 1
ATOM 687 C C . TYR A 1 87 ? -17.356 10.662 24.488 1.00 89.25 87 TYR A C 1
ATOM 689 O O . TYR A 1 87 ? -17.882 11.053 23.449 1.00 89.25 87 TYR A O 1
ATOM 697 N N . CYS A 1 88 ? -16.061 10.370 24.584 1.00 89.31 88 CYS A N 1
ATOM 698 C CA . CYS A 1 88 ? -15.133 10.344 23.464 1.00 89.31 88 CYS A CA 1
ATOM 699 C C . CYS A 1 88 ? -14.106 9.236 23.697 1.00 89.31 88 CYS A C 1
ATOM 701 O O . CYS A 1 88 ? -13.501 9.157 24.769 1.00 89.31 88 CYS A O 1
ATOM 703 N N . HIS A 1 89 ? -13.908 8.399 22.689 1.00 90.31 89 HIS A N 1
ATOM 704 C CA . HIS A 1 89 ? -12.875 7.384 22.638 1.00 90.31 89 HIS A CA 1
ATOM 705 C C . HIS A 1 89 ? -12.266 7.367 21.245 1.00 90.31 89 HIS A C 1
ATOM 707 O O . HIS A 1 89 ? -12.975 7.318 20.242 1.00 90.31 89 HIS A O 1
ATOM 713 N N . VAL A 1 90 ? -10.940 7.420 21.206 1.00 89.00 90 VAL A N 1
ATOM 714 C CA . VAL A 1 90 ? -10.146 7.299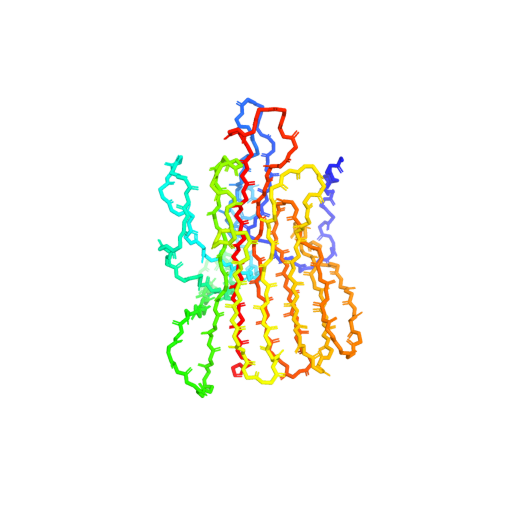 19.990 1.00 89.00 90 VAL A CA 1
ATOM 715 C C . VAL A 1 90 ? -8.992 6.370 20.318 1.00 89.00 90 VAL A C 1
ATOM 717 O O . VAL A 1 90 ? -8.240 6.627 21.262 1.00 89.00 90 VAL A O 1
ATOM 720 N N . LYS A 1 91 ? -8.851 5.297 19.548 1.00 91.69 91 LYS A N 1
ATOM 721 C CA . LYS A 1 91 ? -7.772 4.327 19.694 1.00 91.69 91 LYS A CA 1
ATOM 722 C C . LYS A 1 91 ? -7.075 4.161 18.355 1.00 91.69 91 LYS A C 1
ATOM 724 O O . LYS A 1 91 ? -7.712 3.982 17.326 1.00 91.69 91 LYS A O 1
ATOM 729 N N . ALA A 1 92 ? -5.749 4.217 18.380 1.00 90.69 92 ALA A N 1
ATOM 730 C CA . ALA A 1 92 ? -4.911 3.970 17.218 1.00 90.69 92 ALA A CA 1
ATOM 731 C C . ALA A 1 92 ? -3.860 2.913 17.563 1.00 90.69 92 ALA A C 1
ATOM 733 O O . ALA A 1 92 ? -3.221 2.983 18.611 1.00 90.69 92 ALA A O 1
ATOM 734 N N . THR A 1 93 ? -3.688 1.933 16.683 1.00 92.56 93 THR A N 1
ATOM 735 C CA . THR A 1 93 ? -2.636 0.916 16.762 1.00 92.56 93 THR A CA 1
ATOM 736 C C . THR A 1 93 ? -1.716 1.096 15.573 1.00 92.56 93 THR A C 1
ATOM 738 O O . THR A 1 93 ? -2.175 0.961 14.445 1.00 92.56 93 THR A O 1
ATOM 741 N N . PHE A 1 94 ? -0.441 1.388 15.819 1.00 93.25 94 PHE A N 1
ATOM 742 C CA . PHE A 1 94 ? 0.575 1.550 14.780 1.00 93.25 94 PHE A CA 1
ATOM 743 C C . PHE A 1 94 ? 1.444 0.299 14.702 1.00 93.25 94 PHE A C 1
ATOM 745 O O . PHE A 1 94 ? 1.852 -0.232 15.735 1.00 93.25 94 PHE A O 1
ATOM 752 N N . ARG A 1 95 ? 1.750 -0.154 13.486 1.00 93.75 95 ARG A N 1
ATOM 753 C CA . ARG A 1 95 ? 2.679 -1.260 13.239 1.00 93.75 95 ARG A CA 1
ATOM 754 C C . ARG A 1 95 ? 3.798 -0.765 12.340 1.00 93.75 95 ARG A C 1
ATOM 756 O O . ARG A 1 95 ? 3.569 -0.301 11.225 1.00 93.75 95 ARG A O 1
ATOM 763 N N . THR A 1 96 ? 5.015 -0.826 12.848 1.00 92.50 96 THR A N 1
ATOM 764 C CA . THR A 1 96 ? 6.236 -0.411 12.155 1.00 92.50 96 THR A CA 1
ATOM 765 C C . THR A 1 96 ? 7.032 -1.649 11.782 1.00 92.50 96 THR A C 1
ATOM 767 O O . THR A 1 96 ? 6.957 -2.650 12.491 1.00 92.50 96 THR A O 1
ATOM 770 N N . GLN A 1 97 ? 7.815 -1.586 10.704 1.00 92.56 97 GLN A N 1
ATOM 771 C CA . GLN A 1 97 ? 8.747 -2.669 10.398 1.00 92.56 97 GLN A CA 1
ATOM 772 C C . GLN A 1 97 ? 9.662 -2.942 11.602 1.00 92.56 97 GLN A C 1
ATOM 774 O O . GLN A 1 97 ? 10.145 -2.007 12.243 1.00 92.56 97 GLN A O 1
ATOM 779 N N . THR A 1 98 ? 9.900 -4.221 11.878 1.00 84.50 98 THR A N 1
ATOM 780 C CA . THR A 1 98 ? 10.820 -4.689 12.921 1.00 84.50 98 THR A CA 1
ATOM 781 C C . THR A 1 98 ? 11.871 -5.610 12.306 1.00 84.50 98 THR A C 1
ATOM 783 O O . THR A 1 98 ? 11.718 -6.072 11.174 1.00 84.50 98 THR A O 1
ATOM 786 N N . ASP A 1 99 ? 12.942 -5.878 13.042 1.00 85.19 99 ASP A N 1
ATOM 787 C CA . ASP A 1 99 ? 13.943 -6.914 12.765 1.00 85.19 99 ASP A CA 1
ATOM 788 C C . ASP A 1 99 ? 13.582 -8.269 13.404 1.00 85.19 99 ASP A C 1
ATOM 790 O O . ASP A 1 99 ? 14.283 -9.262 13.208 1.00 85.19 99 ASP A O 1
ATOM 794 N N . GLN A 1 100 ? 12.461 -8.340 14.130 1.00 83.94 100 GLN A N 1
ATOM 795 C CA . GLN A 1 100 ? 11.990 -9.565 14.770 1.00 83.94 100 GLN A CA 1
ATOM 796 C C . GLN A 1 100 ? 11.688 -10.642 13.732 1.00 83.94 100 GLN A C 1
ATOM 798 O O . GLN A 1 100 ? 11.181 -10.354 12.649 1.00 83.94 100 GLN A O 1
ATOM 803 N N . VAL A 1 101 ? 11.981 -11.892 14.072 1.00 82.88 101 VAL A N 1
ATOM 804 C CA . VAL A 1 101 ? 11.735 -13.073 13.224 1.00 82.88 101 VAL A CA 1
ATOM 805 C C . VAL A 1 101 ? 10.587 -13.944 13.745 1.00 82.88 101 VAL A C 1
ATOM 807 O O . VAL A 1 101 ? 10.311 -14.997 13.184 1.00 82.88 101 VAL A O 1
ATOM 810 N N . THR A 1 102 ? 9.927 -13.498 14.812 1.00 83.81 102 THR A N 1
ATOM 811 C CA . THR A 1 102 ? 8.756 -14.126 15.431 1.00 83.81 102 THR A 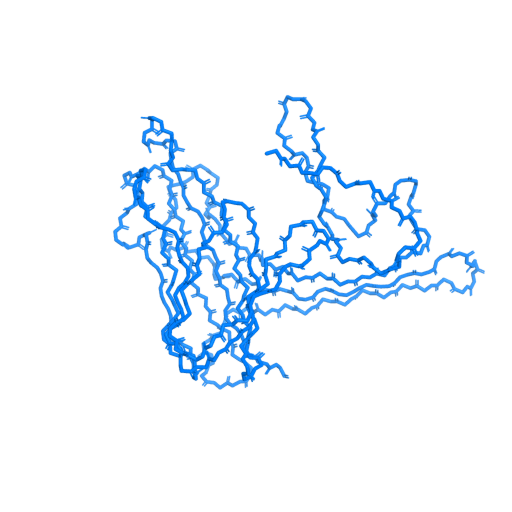CA 1
ATOM 812 C C . THR A 1 102 ? 7.632 -13.108 15.542 1.00 83.81 102 THR A C 1
ATOM 814 O O . THR A 1 102 ? 7.889 -11.904 15.539 1.00 83.81 102 THR A O 1
ATOM 817 N N . ASP A 1 103 ? 6.405 -13.594 15.697 1.00 82.44 103 ASP A N 1
ATOM 818 C CA . ASP A 1 103 ? 5.236 -12.738 15.867 1.00 82.44 103 ASP A CA 1
ATOM 819 C C . ASP A 1 103 ? 5.269 -11.889 17.151 1.00 82.44 103 ASP A C 1
ATOM 821 O O . ASP A 1 103 ? 5.796 -12.344 18.174 1.00 82.44 103 ASP A O 1
ATOM 825 N N . PRO A 1 104 ? 4.669 -10.679 17.131 1.00 85.81 104 PRO A N 1
ATOM 826 C CA . PRO A 1 104 ? 4.068 -10.010 15.971 1.00 85.81 104 PRO A CA 1
ATOM 827 C C . PRO A 1 104 ? 5.135 -9.410 15.041 1.00 85.81 104 PRO A C 1
ATOM 829 O O . PRO A 1 104 ? 5.990 -8.635 15.469 1.00 85.81 104 PRO A O 1
ATOM 832 N N . LEU A 1 105 ? 5.057 -9.724 13.747 1.00 90.88 105 LEU A N 1
ATOM 833 C CA . LEU A 1 105 ? 6.076 -9.356 12.767 1.00 90.88 105 LEU A CA 1
ATOM 834 C C . LEU A 1 105 ? 5.510 -8.380 11.731 1.00 90.88 105 LEU A C 1
ATOM 836 O O . LEU A 1 105 ? 4.343 -8.458 11.348 1.00 90.88 105 LEU A O 1
ATOM 840 N N . ALA A 1 106 ? 6.345 -7.451 11.267 1.00 94.31 106 ALA A N 1
ATOM 841 C CA . ALA A 1 106 ? 6.002 -6.545 10.180 1.00 94.31 106 ALA A CA 1
ATOM 842 C C . ALA A 1 106 ? 7.197 -6.346 9.244 1.00 94.31 106 ALA A C 1
ATOM 844 O O . ALA A 1 106 ? 8.309 -6.043 9.687 1.00 94.31 106 ALA A O 1
ATOM 845 N N . ARG A 1 107 ? 6.953 -6.486 7.940 1.00 95.25 107 ARG A N 1
ATOM 846 C CA . ARG A 1 107 ? 7.926 -6.263 6.861 1.00 95.25 107 ARG A CA 1
ATOM 847 C C . ARG A 1 107 ? 7.345 -5.313 5.834 1.00 95.25 107 ARG A C 1
ATOM 849 O O . ARG A 1 107 ? 6.127 -5.205 5.702 1.00 95.25 107 ARG A O 1
ATOM 856 N N . SER A 1 108 ? 8.203 -4.610 5.111 1.00 95.31 108 SER A N 1
ATOM 857 C CA . SER A 1 108 ? 7.747 -3.625 4.142 1.00 95.31 108 SER A CA 1
ATOM 858 C C . SER A 1 108 ? 8.506 -3.691 2.831 1.00 95.31 108 SER A C 1
ATOM 860 O O . SER A 1 108 ? 9.666 -4.089 2.784 1.00 95.31 108 SER A O 1
ATOM 862 N N . VAL A 1 109 ? 7.815 -3.273 1.777 1.00 94.62 109 VAL A N 1
ATOM 863 C CA . VAL A 1 109 ? 8.388 -3.014 0.458 1.00 94.62 109 VAL A CA 1
ATOM 864 C C . VAL A 1 109 ? 8.009 -1.608 0.042 1.00 94.62 109 VAL A C 1
ATOM 866 O O . VAL A 1 109 ? 6.909 -1.120 0.339 1.00 94.62 109 VAL A O 1
ATOM 869 N N . GLN A 1 110 ? 8.921 -0.928 -0.637 1.00 94.69 110 GLN A N 1
ATOM 870 C CA . GLN A 1 110 ? 8.735 0.471 -0.977 1.00 94.69 110 GLN A CA 1
ATOM 871 C C . GLN A 1 110 ? 9.480 0.826 -2.253 1.00 94.69 110 GLN A C 1
ATOM 873 O O . GLN A 1 110 ? 10.638 0.477 -2.443 1.00 94.69 110 GLN A O 1
ATOM 878 N N . ILE A 1 111 ? 8.789 1.542 -3.131 1.00 95.19 111 ILE A N 1
ATOM 879 C CA . ILE A 1 111 ? 9.308 2.023 -4.404 1.00 95.19 111 ILE A CA 1
ATOM 880 C C . ILE A 1 111 ? 9.010 3.511 -4.497 1.00 95.19 111 ILE A C 1
ATOM 882 O O . ILE A 1 111 ? 7.853 3.919 -4.382 1.00 95.19 111 ILE A O 1
ATOM 886 N N . VAL A 1 112 ? 10.038 4.314 -4.763 1.00 94.50 112 VAL A N 1
ATOM 887 C CA . VAL A 1 112 ? 9.885 5.721 -5.138 1.00 94.50 112 VAL A CA 1
ATOM 888 C C . VAL A 1 112 ? 10.860 6.047 -6.258 1.00 94.50 112 VAL A C 1
ATOM 890 O O . VAL A 1 112 ? 12.073 6.017 -6.059 1.00 94.50 112 VAL A O 1
ATOM 893 N N . TRP A 1 113 ? 10.327 6.448 -7.408 1.00 94.56 113 TRP A N 1
ATOM 894 C CA . TRP A 1 113 ? 11.104 7.079 -8.470 1.00 94.56 113 TRP A CA 1
ATOM 895 C C . TRP A 1 113 ? 10.338 8.240 -9.099 1.00 94.56 113 TRP A C 1
ATOM 897 O O . TRP A 1 113 ? 9.112 8.208 -9.221 1.00 94.56 113 TRP A O 1
ATOM 907 N N . ARG A 1 114 ? 11.075 9.273 -9.507 1.00 93.06 114 ARG A N 1
ATOM 908 C CA . ARG A 1 114 ? 10.600 10.440 -10.253 1.00 93.06 114 ARG A CA 1
ATOM 909 C C . ARG A 1 114 ? 11.545 10.698 -11.420 1.00 93.06 114 ARG A C 1
ATOM 911 O O . ARG A 1 114 ? 12.761 10.652 -11.258 1.00 93.06 114 ARG A O 1
ATOM 918 N N . GLY A 1 115 ? 10.963 10.951 -12.583 1.00 92.75 115 GLY A N 1
ATOM 919 C CA . GLY A 1 115 ? 11.617 10.879 -13.880 1.00 92.75 115 GLY A CA 1
ATOM 920 C C . GLY A 1 115 ? 11.930 9.437 -14.279 1.00 92.75 115 GLY A C 1
ATOM 921 O O . GLY A 1 115 ? 12.449 8.656 -13.482 1.00 92.75 115 GLY A O 1
ATOM 922 N N . GLU A 1 116 ? 11.662 9.072 -15.534 1.00 93.19 116 GLU A N 1
ATOM 923 C CA . GLU A 1 116 ? 11.951 7.709 -16.019 1.00 93.19 116 GLU A CA 1
ATOM 924 C C . GLU A 1 116 ? 13.435 7.337 -15.918 1.00 93.19 116 GLU A C 1
ATOM 926 O O . GLU A 1 116 ? 13.758 6.169 -15.733 1.00 93.19 116 GLU A O 1
ATOM 931 N N . ALA A 1 117 ? 14.340 8.320 -15.943 1.00 93.25 117 ALA A N 1
ATOM 932 C CA . ALA A 1 117 ? 15.766 8.094 -15.715 1.00 93.25 117 ALA A CA 1
ATOM 933 C C . ALA A 1 117 ? 16.069 7.490 -14.328 1.00 93.25 117 ALA A C 1
ATOM 935 O O . ALA A 1 117 ? 17.056 6.773 -14.186 1.00 93.25 117 ALA A O 1
ATOM 936 N N . ASN A 1 118 ? 15.226 7.744 -13.317 1.00 93.81 118 ASN A N 1
ATOM 937 C CA . ASN A 1 118 ? 15.383 7.158 -11.986 1.00 93.81 118 ASN A CA 1
ATOM 938 C C . ASN A 1 118 ? 14.638 5.820 -11.813 1.00 93.81 118 ASN A C 1
ATOM 940 O O . ASN A 1 118 ? 14.761 5.182 -10.767 1.00 93.81 118 ASN A O 1
ATOM 944 N N . ALA A 1 119 ? 13.895 5.362 -12.824 1.00 93.62 119 ALA A N 1
ATOM 945 C CA . ALA A 1 119 ? 13.211 4.070 -12.827 1.00 93.62 119 ALA A CA 1
ATOM 946 C C . ALA A 1 119 ? 14.180 2.919 -13.165 1.00 93.62 119 ALA A C 1
ATOM 948 O O . ALA A 1 119 ? 13.989 2.161 -14.115 1.00 93.62 119 ALA A O 1
ATOM 949 N N . THR A 1 120 ? 15.252 2.802 -12.384 1.00 92.50 120 THR A N 1
ATOM 950 C CA . THR A 1 120 ? 16.254 1.737 -12.504 1.00 92.50 120 THR A CA 1
ATOM 951 C C . THR A 1 120 ? 15.736 0.422 -11.912 1.00 92.50 120 THR A C 1
ATOM 953 O O . THR A 1 120 ? 14.702 0.393 -11.243 1.00 92.50 120 THR A O 1
ATOM 956 N N . ALA A 1 121 ? 16.460 -0.685 -12.099 1.00 89.00 121 ALA A N 1
ATOM 957 C CA . ALA A 1 121 ? 16.100 -1.968 -11.484 1.00 89.00 121 ALA A CA 1
ATOM 958 C C . ALA A 1 121 ? 15.943 -1.866 -9.951 1.00 89.00 121 ALA A C 1
ATOM 960 O O . ALA A 1 121 ? 14.999 -2.419 -9.399 1.00 89.00 121 ALA A O 1
ATOM 961 N N . ALA A 1 122 ? 16.798 -1.077 -9.291 1.00 88.69 122 ALA A N 1
ATOM 962 C CA . ALA A 1 122 ? 16.762 -0.864 -7.842 1.00 88.69 122 ALA A CA 1
ATOM 963 C C . ALA A 1 122 ? 15.564 -0.027 -7.361 1.00 88.69 122 ALA A C 1
ATOM 965 O O . ALA A 1 122 ? 15.215 -0.079 -6.188 1.00 88.69 122 ALA A O 1
ATOM 966 N N . ASN A 1 123 ? 14.942 0.749 -8.252 1.00 92.50 123 ASN A N 1
ATOM 967 C CA . ASN A 1 123 ? 13.830 1.629 -7.905 1.00 92.50 123 ASN A CA 1
ATOM 968 C C . ASN A 1 123 ? 12.511 1.193 -8.546 1.00 92.50 123 ASN A C 1
ATOM 970 O O . ASN A 1 123 ? 11.511 1.858 -8.346 1.00 92.50 123 ASN A O 1
ATOM 974 N N . THR A 1 124 ? 12.467 0.122 -9.339 1.00 94.56 124 THR A N 1
ATOM 975 C CA . THR A 1 124 ? 11.229 -0.344 -10.001 1.00 94.56 124 THR A CA 1
ATOM 976 C C . THR A 1 124 ? 10.700 -1.643 -9.419 1.00 94.56 124 THR A C 1
ATOM 978 O O . THR A 1 124 ? 9.562 -2.013 -9.714 1.00 94.56 124 THR A O 1
ATOM 981 N N . VAL A 1 125 ? 11.492 -2.309 -8.582 1.00 95.38 125 VAL A N 1
ATOM 982 C CA . VAL A 1 125 ? 11.138 -3.535 -7.873 1.00 95.38 125 VAL A CA 1
ATOM 983 C C . VAL A 1 125 ? 11.611 -3.402 -6.429 1.00 95.38 125 VAL A C 1
ATOM 985 O O . VAL A 1 125 ? 12.701 -2.899 -6.178 1.00 95.38 125 VAL A O 1
ATOM 988 N N . SER A 1 126 ? 10.775 -3.826 -5.488 1.00 95.62 126 SER A N 1
ATOM 989 C CA . SER A 1 126 ? 11.129 -3.977 -4.078 1.00 95.62 126 SER A CA 1
ATOM 990 C C . SER A 1 126 ? 10.419 -5.211 -3.559 1.00 95.62 126 SER A C 1
ATOM 992 O O . SER A 1 126 ? 9.220 -5.376 -3.795 1.00 95.62 126 SER A O 1
ATOM 994 N N . ASP A 1 127 ? 11.154 -6.076 -2.883 1.00 96.19 127 ASP A N 1
ATOM 995 C CA . ASP A 1 127 ? 10.657 -7.342 -2.381 1.00 96.19 127 ASP A CA 1
ATOM 996 C C . ASP A 1 127 ? 11.143 -7.624 -0.960 1.00 96.19 127 ASP A C 1
ATOM 998 O O . ASP A 1 127 ? 12.124 -7.049 -0.484 1.00 96.19 127 ASP A O 1
ATOM 1002 N N . VAL A 1 128 ? 10.398 -8.473 -0.261 1.00 95.31 128 VAL A N 1
ATOM 1003 C CA . VAL A 1 128 ? 10.735 -8.932 1.082 1.00 95.31 128 VAL A CA 1
ATOM 1004 C C . VAL A 1 128 ? 10.147 -10.313 1.318 1.00 95.31 128 VAL A C 1
ATOM 1006 O O . VAL A 1 128 ? 9.027 -10.596 0.893 1.00 95.31 128 VAL A O 1
ATOM 1009 N N . ASP A 1 129 ? 10.875 -11.153 2.045 1.00 94.62 129 ASP A N 1
ATOM 1010 C CA . ASP A 1 129 ? 10.342 -12.427 2.511 1.00 94.62 129 ASP A CA 1
ATOM 1011 C C . ASP A 1 129 ? 9.532 -12.229 3.795 1.00 94.62 129 ASP A C 1
ATOM 1013 O O . ASP A 1 129 ? 9.942 -11.518 4.722 1.00 94.62 129 ASP A O 1
ATOM 1017 N N . PHE A 1 130 ? 8.377 -12.883 3.854 1.00 93.06 130 PHE A N 1
ATOM 1018 C CA . PHE A 1 130 ? 7.501 -12.899 5.016 1.00 93.06 130 PHE A CA 1
ATOM 1019 C C . PHE A 1 130 ? 7.154 -14.358 5.369 1.00 93.06 130 PHE A C 1
ATOM 1021 O O . PHE A 1 130 ? 6.766 -15.115 4.472 1.00 93.06 130 PHE A O 1
ATOM 1028 N N . PRO A 1 131 ? 7.306 -14.784 6.641 1.00 90.81 131 PRO A N 1
ATOM 1029 C CA . PRO A 1 131 ? 6.952 -16.138 7.075 1.00 90.81 131 PRO A CA 1
ATOM 1030 C C . PRO A 1 131 ? 5.550 -16.554 6.614 1.00 90.81 131 PRO A C 1
ATOM 1032 O O . PRO A 1 131 ? 4.633 -15.747 6.633 1.00 90.81 131 PRO A O 1
ATOM 1035 N N . ASP A 1 132 ? 5.397 -17.794 6.147 1.00 87.81 132 ASP A N 1
ATOM 1036 C CA . ASP A 1 132 ? 4.150 -18.382 5.615 1.00 87.81 132 ASP A CA 1
ATOM 1037 C C . ASP A 1 132 ? 3.578 -17.762 4.321 1.00 87.81 132 ASP A C 1
ATOM 1039 O O . ASP A 1 132 ? 2.843 -18.429 3.584 1.00 87.81 132 ASP A O 1
ATOM 1043 N N . LEU A 1 133 ? 3.947 -16.524 3.979 1.00 90.88 133 LEU A N 1
ATOM 1044 C CA . LEU A 1 133 ? 3.515 -15.855 2.748 1.00 90.88 133 LEU A CA 1
ATOM 1045 C C . LEU A 1 133 ? 4.527 -15.942 1.601 1.00 90.88 133 LEU A C 1
ATOM 1047 O O . LEU A 1 133 ? 4.152 -15.659 0.466 1.00 90.88 133 LEU A O 1
ATOM 1051 N N . GLY A 1 134 ? 5.772 -16.331 1.881 1.00 92.81 134 GLY A N 1
ATOM 1052 C CA . GLY A 1 134 ? 6.840 -16.379 0.884 1.00 92.81 134 GLY A CA 1
ATOM 1053 C C . GLY A 1 134 ? 7.357 -14.984 0.529 1.00 92.81 134 GLY A C 1
ATOM 1054 O O . GLY A 1 134 ? 7.408 -14.092 1.381 1.00 92.81 134 GLY A O 1
ATOM 1055 N N . ASN A 1 135 ? 7.757 -14.795 -0.728 1.00 96.06 135 ASN A N 1
ATOM 1056 C CA . ASN A 1 135 ? 8.244 -13.505 -1.207 1.00 96.06 135 ASN A CA 1
ATOM 1057 C C . ASN A 1 135 ? 7.072 -12.580 -1.563 1.00 96.06 135 ASN A C 1
ATOM 1059 O O . ASN A 1 135 ? 6.152 -12.951 -2.300 1.00 96.06 135 ASN A O 1
ATOM 1063 N N . VAL A 1 136 ? 7.117 -11.352 -1.057 1.00 95.81 136 VAL A N 1
ATOM 1064 C CA . VAL A 1 136 ? 6.171 -10.289 -1.394 1.00 95.81 136 VAL A CA 1
ATOM 1065 C C . VAL A 1 136 ? 6.900 -9.227 -2.190 1.00 95.81 136 VAL A C 1
ATOM 1067 O O . VAL A 1 136 ? 7.798 -8.576 -1.671 1.00 95.81 136 VAL A O 1
ATOM 1070 N N . GLN A 1 137 ? 6.483 -9.016 -3.436 1.00 96.88 137 GLN A N 1
ATOM 1071 C CA . GLN A 1 137 ? 7.159 -8.147 -4.390 1.00 96.88 137 GLN A CA 1
ATOM 1072 C C . GLN A 1 137 ? 6.229 -7.052 -4.913 1.00 96.88 137 GLN A C 1
ATOM 1074 O O . GLN A 1 137 ? 5.199 -7.311 -5.539 1.00 96.88 137 GLN A O 1
ATOM 1079 N N . ALA A 1 138 ? 6.627 -5.801 -4.713 1.00 96.06 138 ALA A N 1
ATOM 1080 C CA . ALA A 1 138 ? 6.060 -4.651 -5.394 1.00 96.06 138 ALA A CA 1
ATOM 1081 C C . ALA A 1 138 ? 6.832 -4.379 -6.689 1.00 96.06 138 ALA A C 1
ATOM 1083 O O . ALA A 1 138 ? 8.059 -4.433 -6.730 1.00 96.06 138 ALA A O 1
ATOM 1084 N N . ILE A 1 139 ? 6.100 -4.044 -7.749 1.00 96.44 139 ILE A N 1
ATOM 1085 C CA . ILE A 1 139 ? 6.661 -3.672 -9.046 1.00 96.44 139 ILE A CA 1
ATOM 1086 C C . ILE A 1 139 ? 6.009 -2.379 -9.500 1.00 96.44 139 ILE A C 1
ATOM 1088 O O . ILE A 1 139 ? 4.779 -2.268 -9.534 1.00 96.44 139 ILE A O 1
ATOM 1092 N N . CYS A 1 140 ? 6.831 -1.423 -9.915 1.00 95.00 140 CYS A N 1
ATOM 1093 C CA . CYS A 1 140 ? 6.386 -0.239 -10.616 1.00 95.00 140 CYS A CA 1
ATOM 1094 C C . CYS A 1 140 ? 7.388 0.211 -11.677 1.00 95.00 140 CYS A C 1
ATOM 1096 O O . CYS A 1 140 ? 8.300 0.987 -11.405 1.00 95.00 140 CYS A O 1
ATOM 1098 N N . GLN A 1 141 ? 7.192 -0.265 -12.903 1.00 95.00 141 GLN A N 1
ATOM 1099 C CA . GLN A 1 141 ? 8.060 0.063 -14.035 1.00 95.00 141 GLN A CA 1
ATOM 1100 C C . GLN A 1 141 ? 7.743 1.443 -14.618 1.00 95.00 141 GLN A C 1
ATOM 1102 O O . GLN A 1 141 ? 6.652 1.967 -14.395 1.00 95.00 141 GLN A O 1
ATOM 1107 N N . ALA A 1 142 ? 8.671 2.018 -15.384 1.00 92.81 142 ALA A N 1
ATOM 1108 C CA . ALA A 1 142 ? 8.443 3.218 -16.192 1.00 92.81 142 ALA A CA 1
ATOM 1109 C C . ALA A 1 142 ? 7.785 2.900 -17.546 1.00 92.81 142 ALA A C 1
ATOM 1111 O O . ALA A 1 142 ? 7.607 1.739 -17.921 1.00 92.81 142 ALA A O 1
ATOM 1112 N N . GLY A 1 143 ? 7.406 3.956 -18.266 1.00 85.75 143 GLY A N 1
ATOM 1113 C CA . GLY A 1 143 ? 6.879 3.876 -19.618 1.00 85.75 143 GLY A CA 1
ATOM 1114 C C . GLY A 1 143 ? 5.407 3.449 -19.725 1.00 85.75 143 GLY A C 1
ATOM 1115 O O . GLY A 1 143 ? 4.804 2.929 -18.769 1.00 85.75 143 GLY A O 1
ATOM 1116 N N . PRO A 1 144 ? 4.824 3.628 -20.926 1.00 78.75 144 PRO A N 1
ATOM 1117 C CA . PRO A 1 144 ? 3.405 3.389 -21.190 1.00 78.75 144 PRO A CA 1
ATOM 1118 C C . PRO A 1 144 ? 3.019 1.907 -21.090 1.00 78.75 144 PRO A C 1
ATOM 1120 O O . PRO A 1 144 ? 1.903 1.593 -20.686 1.00 78.75 144 PRO A O 1
ATOM 1123 N N . ASN A 1 145 ? 3.957 1.003 -21.391 1.00 84.81 145 ASN A N 1
ATOM 1124 C CA . ASN A 1 145 ? 3.757 -0.450 -21.331 1.00 84.81 145 ASN A CA 1
ATOM 1125 C C . ASN A 1 145 ? 4.270 -1.084 -20.030 1.00 84.81 145 ASN A C 1
ATOM 1127 O O . ASN A 1 145 ? 4.144 -2.295 -19.853 1.00 84.81 145 ASN A O 1
ATOM 1131 N N . GLY A 1 146 ? 4.856 -0.292 -19.124 1.00 85.88 146 GLY A N 1
ATOM 1132 C CA . GLY A 1 146 ? 5.270 -0.786 -17.816 1.00 85.88 146 GLY A CA 1
ATOM 1133 C C . GLY A 1 146 ? 4.076 -1.342 -17.043 1.00 85.88 146 GLY A C 1
ATOM 1134 O O . GLY A 1 146 ? 2.940 -0.882 -17.191 1.00 85.88 146 GLY A O 1
ATOM 1135 N N . TYR A 1 147 ? 4.304 -2.325 -16.182 1.00 91.50 147 TYR A N 1
ATOM 1136 C CA . TYR A 1 147 ? 3.249 -2.834 -15.310 1.00 91.50 147 TYR A CA 1
ATOM 1137 C C . TYR A 1 147 ? 3.491 -2.458 -13.849 1.00 91.50 147 TYR A C 1
ATOM 1139 O O . TYR A 1 147 ? 4.607 -2.161 -13.420 1.00 91.50 147 TYR A O 1
ATOM 1147 N N . ARG A 1 148 ? 2.384 -2.414 -13.100 1.00 92.06 148 ARG A N 1
ATOM 1148 C CA . ARG A 1 148 ? 2.334 -2.027 -11.691 1.00 92.06 148 ARG A CA 1
ATOM 1149 C C . ARG A 1 148 ? 1.574 -3.090 -10.920 1.00 92.06 148 ARG A C 1
ATOM 1151 O O . ARG A 1 148 ? 0.377 -3.282 -11.161 1.00 92.06 148 ARG A O 1
ATOM 1158 N N . ARG A 1 149 ? 2.281 -3.840 -10.080 1.00 94.38 149 ARG A N 1
ATOM 1159 C CA . ARG A 1 149 ? 1.740 -5.037 -9.431 1.00 94.38 149 ARG A CA 1
ATOM 1160 C C . ARG A 1 149 ? 2.256 -5.191 -8.011 1.00 94.38 149 ARG A C 1
ATOM 1162 O O . ARG A 1 149 ? 3.370 -4.774 -7.716 1.00 94.38 149 ARG A O 1
ATOM 1169 N N . LEU A 1 150 ? 1.440 -5.820 -7.178 1.00 94.44 150 LEU A N 1
ATOM 1170 C CA . LEU A 1 150 ? 1.906 -6.534 -6.000 1.00 94.44 150 LEU A CA 1
ATOM 1171 C C . LEU A 1 150 ? 1.786 -8.029 -6.301 1.00 94.44 150 LEU A C 1
ATOM 1173 O O . LEU A 1 150 ? 0.735 -8.476 -6.768 1.00 94.44 150 LEU A O 1
ATOM 1177 N N . ILE A 1 151 ? 2.859 -8.769 -6.066 1.00 94.38 151 ILE A N 1
ATOM 1178 C CA . ILE A 1 151 ? 2.915 -10.223 -6.167 1.00 94.38 151 ILE A CA 1
ATOM 1179 C C . ILE A 1 151 ? 3.159 -10.760 -4.761 1.00 94.38 151 ILE A C 1
ATOM 1181 O O . ILE A 1 151 ? 4.060 -10.287 -4.078 1.00 94.38 151 ILE A O 1
ATOM 1185 N N . VAL A 1 152 ? 2.345 -11.715 -4.329 1.00 93.94 152 VAL A N 1
ATOM 1186 C CA . VAL A 1 152 ? 2.534 -12.452 -3.076 1.00 93.94 152 VAL A CA 1
ATOM 1187 C C . VAL A 1 152 ? 2.694 -13.912 -3.463 1.00 93.94 152 VAL A C 1
ATOM 1189 O O . VAL A 1 152 ? 1.720 -14.534 -3.888 1.00 93.94 152 VAL A O 1
ATOM 1192 N N . ASP A 1 153 ? 3.910 -14.442 -3.372 1.00 92.88 153 ASP A N 1
ATOM 1193 C CA . ASP A 1 153 ? 4.221 -15.835 -3.706 1.00 92.88 153 ASP A CA 1
ATOM 1194 C C . ASP A 1 153 ? 3.837 -16.781 -2.559 1.00 92.88 153 ASP A C 1
ATOM 1196 O O . ASP A 1 153 ? 4.668 -17.453 -1.952 1.00 92.88 153 ASP A O 1
ATOM 1200 N N . SER A 1 154 ? 2.546 -16.779 -2.223 1.00 88.06 154 SER A N 1
ATOM 1201 C CA . SER A 1 154 ? 2.003 -17.563 -1.123 1.00 88.06 154 SER A CA 1
ATOM 1202 C C . SER A 1 154 ? 1.260 -18.793 -1.632 1.00 88.06 154 SER A C 1
ATOM 1204 O O . SER A 1 154 ? 0.540 -18.759 -2.629 1.00 88.06 154 SER A O 1
ATOM 1206 N N . ALA A 1 155 ? 1.355 -19.888 -0.881 1.00 88.50 155 ALA A N 1
ATOM 1207 C CA . ALA A 1 155 ? 0.448 -21.025 -1.025 1.00 88.50 155 ALA A CA 1
ATOM 1208 C C . ALA A 1 155 ? -0.927 -20.772 -0.364 1.00 88.50 155 ALA A C 1
ATOM 1210 O O . ALA A 1 155 ? -1.805 -21.635 -0.405 1.00 88.50 155 ALA A O 1
ATOM 1211 N N . ILE A 1 156 ? -1.126 -19.599 0.243 1.00 89.62 156 ILE A N 1
ATOM 1212 C CA . ILE A 1 156 ? -2.306 -19.209 1.011 1.00 89.62 156 ILE A CA 1
ATOM 1213 C C . ILE A 1 156 ? -3.161 -18.264 0.159 1.00 89.62 156 ILE A C 1
ATOM 1215 O O . ILE A 1 156 ? -2.675 -17.288 -0.405 1.00 89.62 156 ILE A O 1
ATOM 1219 N N . GLY A 1 157 ? -4.458 -18.565 0.057 1.00 89.19 157 GLY A N 1
ATOM 1220 C CA . GLY A 1 157 ? -5.425 -17.659 -0.564 1.00 89.19 157 GLY A CA 1
ATOM 1221 C C . GLY A 1 157 ? -5.710 -16.434 0.310 1.00 89.19 157 GLY A C 1
ATOM 1222 O O . GLY A 1 157 ? -5.222 -16.300 1.433 1.00 89.19 157 GLY A O 1
ATOM 1223 N N . GLY A 1 158 ? -6.562 -15.544 -0.175 1.00 90.25 158 GLY A N 1
ATOM 1224 C CA . GLY A 1 158 ? -6.934 -14.362 0.593 1.00 90.25 158 GLY A CA 1
ATOM 1225 C C . GLY A 1 158 ? -8.066 -13.587 -0.046 1.00 90.25 158 GLY A C 1
ATOM 1226 O O . GLY A 1 158 ? -8.597 -13.960 -1.088 1.00 90.25 158 GLY A O 1
ATOM 1227 N N . THR A 1 159 ? -8.436 -12.480 0.578 1.00 89.75 159 THR A N 1
ATOM 1228 C CA . THR A 1 159 ? -9.429 -11.546 0.055 1.00 89.75 159 THR A CA 1
ATOM 1229 C C . THR A 1 159 ? -8.759 -10.212 -0.213 1.00 89.75 159 THR A C 1
ATOM 1231 O O . THR A 1 159 ? -8.160 -9.616 0.683 1.00 89.75 159 THR A O 1
ATOM 1234 N N . VAL A 1 160 ? -8.862 -9.740 -1.454 1.00 85.94 160 VAL A N 1
ATOM 1235 C CA . VAL A 1 160 ? -8.367 -8.423 -1.858 1.00 85.94 160 VAL A CA 1
ATOM 1236 C C . VAL A 1 160 ? -9.511 -7.434 -1.750 1.00 85.94 160 VAL A C 1
ATOM 1238 O O . VAL A 1 160 ? -10.516 -7.568 -2.445 1.00 85.94 160 VAL A O 1
ATOM 1241 N N . TYR A 1 161 ? -9.335 -6.435 -0.901 1.00 82.62 161 TYR A N 1
ATOM 1242 C CA . TYR A 1 161 ? -10.237 -5.317 -0.714 1.00 82.62 161 TYR A CA 1
ATOM 1243 C C . TYR A 1 161 ? -9.666 -4.080 -1.408 1.00 82.62 161 TYR A C 1
ATOM 1245 O O . TYR A 1 161 ? -8.606 -3.559 -1.049 1.00 82.62 161 TYR A O 1
ATOM 1253 N N . THR A 1 162 ? -10.390 -3.579 -2.400 1.00 72.94 162 THR A N 1
ATOM 1254 C CA . THR A 1 162 ? -10.179 -2.237 -2.948 1.00 72.94 162 THR A CA 1
ATOM 1255 C C . THR A 1 162 ? -11.127 -1.286 -2.236 1.00 72.94 162 THR A C 1
ATOM 1257 O O . THR A 1 162 ? -12.340 -1.508 -2.263 1.00 72.94 162 THR A O 1
ATOM 1260 N N . ARG A 1 163 ? -10.584 -0.234 -1.616 1.00 65.56 163 ARG A N 1
ATOM 1261 C CA . ARG A 1 163 ? -11.382 0.810 -0.966 1.00 65.56 163 ARG A CA 1
ATOM 1262 C C . ARG A 1 163 ? -11.324 2.096 -1.775 1.00 65.56 163 ARG A C 1
ATOM 1264 O O . ARG A 1 163 ? -10.252 2.680 -1.949 1.00 65.56 163 ARG A O 1
ATOM 1271 N N . GLU A 1 164 ? -12.488 2.552 -2.215 1.00 53.94 164 GLU A N 1
ATOM 1272 C CA . GLU A 1 164 ? -12.678 3.834 -2.886 1.00 53.94 164 GLU A CA 1
ATOM 1273 C C . GLU A 1 164 ? -13.756 4.619 -2.125 1.00 53.94 164 GLU A C 1
ATOM 1275 O O . GLU A 1 164 ? -14.931 4.259 -2.123 1.00 53.94 164 GLU A O 1
ATOM 1280 N N . GLY A 1 165 ? -13.350 5.663 -1.395 1.00 53.66 165 GLY A N 1
ATOM 1281 C CA . GLY A 1 165 ? -14.247 6.356 -0.464 1.00 53.66 165 GLY A CA 1
ATOM 1282 C C . GLY A 1 165 ? -14.717 5.435 0.672 1.00 53.66 165 GLY A C 1
ATOM 1283 O O . GLY A 1 165 ? -13.888 4.871 1.388 1.00 53.66 165 GLY A O 1
ATOM 1284 N N . SER A 1 166 ? -16.038 5.298 0.833 1.00 50.22 166 SER A N 1
ATOM 1285 C CA . SER A 1 166 ? -16.680 4.446 1.853 1.00 50.22 166 SER A CA 1
ATOM 1286 C C . SER A 1 166 ? -17.085 3.058 1.343 1.00 50.22 166 SER A C 1
ATOM 1288 O O . SER A 1 166 ? -17.636 2.277 2.117 1.00 50.22 166 SER A O 1
ATOM 1290 N N . ASP A 1 167 ? -16.855 2.755 0.062 1.00 54.91 167 ASP A N 1
ATOM 1291 C CA . ASP A 1 167 ? -17.233 1.477 -0.536 1.00 54.91 167 ASP A CA 1
ATOM 1292 C C . ASP A 1 167 ? -16.031 0.520 -0.562 1.00 54.91 167 ASP A C 1
ATOM 1294 O O . ASP A 1 167 ? -14.946 0.848 -1.052 1.00 54.91 167 ASP A O 1
ATOM 1298 N N . ASP A 1 168 ? -16.247 -0.676 -0.011 1.00 66.31 168 ASP A N 1
ATOM 1299 C CA . ASP A 1 168 ? -15.305 -1.790 -0.047 1.00 66.31 168 ASP A CA 1
ATOM 1300 C C . ASP A 1 168 ? -15.750 -2.758 -1.148 1.00 66.31 168 ASP A C 1
ATOM 1302 O O . ASP A 1 168 ? -16.852 -3.307 -1.090 1.00 66.31 168 ASP A O 1
ATOM 1306 N N . PHE A 1 169 ? -14.891 -3.002 -2.134 1.00 73.25 169 PHE A N 1
ATOM 1307 C CA . PHE A 1 169 ? -15.077 -4.095 -3.085 1.00 73.25 169 PHE A CA 1
ATOM 1308 C C . PHE A 1 169 ? -14.092 -5.212 -2.761 1.00 73.25 169 PHE A C 1
ATOM 1310 O O . PHE A 1 169 ? -12.897 -4.962 -2.618 1.00 73.25 169 PHE A O 1
ATOM 1317 N N . ALA A 1 170 ? -14.609 -6.431 -2.618 1.00 84.38 170 ALA A N 1
ATOM 1318 C CA . ALA A 1 170 ? -13.850 -7.595 -2.188 1.00 84.38 170 ALA A CA 1
ATOM 1319 C C . ALA A 1 170 ? -13.813 -8.652 -3.293 1.00 84.38 170 ALA A C 1
ATOM 1321 O O . ALA A 1 170 ? -14.845 -9.001 -3.867 1.00 84.38 170 ALA A O 1
ATOM 1322 N N . VAL A 1 171 ? -12.625 -9.191 -3.556 1.00 85.94 171 VAL A N 1
ATOM 1323 C CA . VAL A 1 171 ? -12.429 -10.315 -4.473 1.00 85.94 171 VAL A CA 1
ATOM 1324 C C . VAL A 1 171 ? -11.650 -11.406 -3.763 1.00 85.94 171 VAL A C 1
ATOM 1326 O O . VAL A 1 171 ? -10.488 -11.212 -3.399 1.00 85.94 171 VAL A O 1
ATOM 1329 N N . ASN A 1 172 ? -12.284 -12.566 -3.615 1.00 89.50 172 ASN A N 1
ATOM 1330 C CA . ASN A 1 172 ? -11.623 -13.759 -3.107 1.00 89.50 172 ASN A CA 1
ATOM 1331 C C . ASN A 1 172 ? -10.598 -14.257 -4.123 1.00 89.50 172 ASN A C 1
ATOM 1333 O O . ASN A 1 172 ? -10.873 -14.334 -5.321 1.00 89.50 172 ASN A O 1
ATOM 1337 N N . GLN A 1 173 ? -9.429 -14.619 -3.622 1.00 87.25 173 GLN A N 1
ATOM 1338 C CA . GLN A 1 173 ? -8.355 -15.226 -4.380 1.00 87.25 173 GLN A CA 1
ATOM 1339 C C . GLN A 1 173 ? -8.155 -16.658 -3.897 1.00 87.25 173 GLN A C 1
ATOM 1341 O O . GLN A 1 173 ? -8.125 -16.930 -2.693 1.00 87.25 173 GLN A O 1
ATOM 1346 N N . ASN A 1 174 ? -8.013 -17.568 -4.856 1.00 87.69 174 ASN A N 1
ATOM 1347 C CA . ASN A 1 174 ? -7.655 -18.952 -4.573 1.00 87.69 174 ASN A CA 1
ATOM 1348 C C . ASN A 1 174 ? -6.200 -19.045 -4.093 1.00 87.69 174 ASN A C 1
ATOM 1350 O O . ASN A 1 174 ? -5.445 -18.077 -4.148 1.00 87.69 174 ASN A O 1
ATOM 1354 N N . THR A 1 175 ? -5.815 -20.228 -3.625 1.00 86.19 175 THR A N 1
ATOM 1355 C CA . THR A 1 175 ? -4.430 -20.535 -3.266 1.00 86.19 175 THR A CA 1
ATOM 1356 C C . THR A 1 175 ? -3.495 -20.423 -4.473 1.00 86.19 175 THR A C 1
ATOM 1358 O O . THR A 1 175 ? -3.873 -20.749 -5.602 1.00 86.19 175 THR A O 1
ATOM 1361 N N . GLY A 1 176 ? -2.261 -19.990 -4.217 1.00 82.38 176 GLY A N 1
ATOM 1362 C CA . GLY A 1 176 ? -1.227 -19.759 -5.223 1.00 82.38 176 GLY A CA 1
ATOM 1363 C C . GLY A 1 176 ? -0.810 -18.288 -5.296 1.00 82.38 176 GLY A C 1
ATOM 1364 O O . GLY A 1 176 ? -1.355 -17.459 -4.564 1.00 82.38 176 GLY A O 1
ATOM 1365 N N . PRO A 1 177 ? 0.137 -17.945 -6.188 1.00 86.25 177 PRO A N 1
ATOM 1366 C CA . PRO A 1 177 ? 0.672 -16.595 -6.259 1.00 86.25 177 PRO A CA 1
ATOM 1367 C C . PRO A 1 177 ? -0.429 -15.562 -6.502 1.00 86.25 177 PRO A C 1
ATOM 1369 O O . PRO A 1 177 ? -1.106 -15.574 -7.537 1.00 86.25 177 PRO A O 1
ATOM 1372 N N . LEU A 1 178 ? -0.596 -14.639 -5.559 1.00 88.56 178 LEU A N 1
ATOM 1373 C CA . LEU A 1 178 ? -1.567 -13.564 -5.682 1.00 88.56 178 LEU A CA 1
ATOM 1374 C C . LEU A 1 178 ? -0.943 -12.438 -6.495 1.00 88.56 178 LEU A C 1
ATOM 1376 O O . LEU A 1 178 ? -0.010 -11.779 -6.042 1.00 88.56 178 LEU A O 1
ATOM 1380 N N . VAL A 1 179 ? -1.468 -12.197 -7.697 1.00 89.81 179 VAL A N 1
ATOM 1381 C CA . VAL A 1 179 ? -0.981 -11.141 -8.591 1.00 89.81 179 VAL A CA 1
ATOM 1382 C C . VAL A 1 179 ? -2.035 -10.052 -8.718 1.00 89.81 179 VAL A C 1
ATOM 1384 O O . VAL A 1 179 ? -3.032 -10.195 -9.424 1.00 89.81 179 VAL A O 1
ATOM 1387 N N . MET A 1 180 ? -1.793 -8.924 -8.062 1.00 88.62 180 MET A N 1
ATOM 1388 C CA . MET A 1 180 ? -2.744 -7.819 -7.973 1.00 88.62 180 MET A CA 1
ATOM 1389 C C . MET A 1 180 ? -2.235 -6.610 -8.743 1.00 88.62 180 MET A C 1
ATOM 1391 O O . MET A 1 180 ? -1.063 -6.247 -8.649 1.00 88.62 180 MET A O 1
ATOM 1395 N N . ARG A 1 181 ? -3.117 -5.950 -9.499 1.00 88.44 181 ARG A N 1
ATOM 1396 C CA . ARG A 1 181 ? -2.805 -4.653 -10.116 1.00 88.44 181 ARG A CA 1
ATOM 1397 C C . ARG A 1 181 ? -2.884 -3.558 -9.060 1.00 88.44 181 ARG A C 1
ATOM 1399 O O . ARG A 1 181 ? -3.861 -3.490 -8.322 1.00 88.44 181 ARG A O 1
ATOM 1406 N N . LEU A 1 182 ? -1.883 -2.684 -9.029 1.00 85.62 182 LEU A N 1
ATOM 1407 C CA . LEU A 1 182 ? -1.883 -1.541 -8.119 1.00 85.62 182 LEU A CA 1
ATOM 1408 C C . LEU A 1 182 ? -2.821 -0.435 -8.630 1.00 85.62 182 LEU A C 1
ATOM 1410 O O . LEU A 1 182 ? -2.789 -0.130 -9.829 1.00 85.62 182 LEU A O 1
ATOM 1414 N N . PRO A 1 183 ? -3.621 0.208 -7.759 1.00 77.81 183 PRO A N 1
ATOM 1415 C CA . PRO A 1 183 ? -4.427 1.354 -8.149 1.00 77.81 183 PRO A CA 1
ATOM 1416 C C . PRO A 1 183 ? -3.537 2.533 -8.555 1.00 77.81 183 PRO A C 1
ATOM 1418 O O . PRO A 1 183 ? -2.401 2.677 -8.098 1.00 77.81 183 PRO A O 1
ATOM 1421 N N . ASN A 1 184 ? -4.058 3.401 -9.422 1.00 74.12 184 ASN A N 1
ATOM 1422 C CA . ASN A 1 184 ? -3.329 4.593 -9.862 1.00 74.12 184 ASN A CA 1
ATOM 1423 C C . ASN A 1 184 ? -3.120 5.608 -8.731 1.00 74.12 184 ASN A C 1
ATOM 1425 O O . ASN A 1 184 ? -2.066 6.220 -8.613 1.00 74.12 184 ASN A O 1
ATOM 1429 N N . ASN A 1 185 ? -4.129 5.771 -7.882 1.00 77.75 185 ASN A N 1
ATOM 1430 C CA . ASN A 1 185 ? -4.060 6.558 -6.663 1.00 77.75 185 ASN A CA 1
ATOM 1431 C C . ASN A 1 185 ? -5.032 5.943 -5.662 1.00 77.75 185 ASN A C 1
ATOM 1433 O O . ASN A 1 185 ? -6.241 6.029 -5.865 1.00 77.75 185 ASN A O 1
ATOM 1437 N N . GLY A 1 186 ? -4.524 5.302 -4.618 1.00 76.75 186 GLY A N 1
ATOM 1438 C CA . GLY A 1 186 ? -5.390 4.685 -3.624 1.00 76.75 186 GLY A CA 1
ATOM 1439 C C . GLY A 1 186 ? -4.672 3.687 -2.740 1.00 76.75 186 GLY A C 1
ATOM 1440 O O . GLY A 1 186 ? -3.441 3.637 -2.705 1.00 76.75 186 GLY A O 1
ATOM 1441 N N . MET A 1 187 ? -5.474 2.905 -2.022 1.00 81.38 187 MET A N 1
ATOM 1442 C CA . MET A 1 187 ? -4.991 1.840 -1.158 1.00 81.38 187 MET A CA 1
ATOM 1443 C C . MET A 1 187 ? -5.619 0.500 -1.537 1.00 81.38 187 MET A C 1
ATOM 1445 O O . MET A 1 187 ? -6.776 0.443 -1.957 1.00 81.38 187 MET A O 1
ATOM 1449 N N . LEU A 1 188 ? -4.849 -0.570 -1.362 1.00 84.38 188 LEU A N 1
ATOM 1450 C CA . LEU A 1 188 ? -5.334 -1.946 -1.369 1.00 84.38 188 LEU A CA 1
ATOM 1451 C C . LEU A 1 188 ? -5.158 -2.518 0.029 1.00 84.38 188 LEU A C 1
ATOM 1453 O O . LEU A 1 188 ? -4.107 -2.336 0.643 1.00 84.38 188 LEU A O 1
ATOM 1457 N N . PHE A 1 189 ? -6.164 -3.232 0.506 1.00 88.81 189 PHE A N 1
ATOM 1458 C CA . PHE A 1 189 ? -6.074 -4.028 1.718 1.00 88.81 189 PHE A CA 1
ATOM 1459 C C . PHE A 1 189 ? -6.247 -5.491 1.345 1.00 88.81 189 PHE A C 1
ATOM 1461 O O . PHE A 1 189 ? -7.183 -5.842 0.640 1.00 88.81 189 PHE A O 1
ATOM 1468 N N . ILE A 1 190 ? -5.340 -6.350 1.779 1.00 90.75 190 ILE A N 1
ATOM 1469 C CA . ILE A 1 190 ? -5.388 -7.778 1.487 1.00 90.75 190 ILE A CA 1
ATOM 1470 C C . ILE A 1 190 ? -5.399 -8.493 2.823 1.00 90.75 190 ILE A C 1
ATOM 1472 O O . ILE A 1 190 ? -4.529 -8.260 3.662 1.00 90.75 190 ILE A O 1
ATOM 1476 N N . GLN A 1 191 ? -6.397 -9.344 3.011 1.00 92.94 191 GLN A N 1
ATOM 1477 C CA . GLN A 1 191 ? -6.501 -10.212 4.171 1.00 92.94 191 GLN A CA 1
ATOM 1478 C C . GLN A 1 191 ? -6.222 -11.641 3.726 1.00 92.94 191 GLN A C 1
ATOM 1480 O O . GLN A 1 191 ? -6.990 -12.210 2.951 1.00 92.94 191 GLN A O 1
ATOM 1485 N N . MET A 1 192 ? -5.121 -12.204 4.202 1.00 93.44 192 MET A N 1
ATOM 1486 C CA . MET A 1 192 ? -4.732 -13.581 3.931 1.00 93.44 192 MET A CA 1
ATOM 1487 C C . MET A 1 192 ? -5.575 -14.540 4.782 1.00 93.44 192 MET A C 1
ATOM 1489 O O . MET A 1 192 ? -6.047 -14.183 5.865 1.00 93.44 192 MET A O 1
ATOM 1493 N N . ASN A 1 193 ? -5.777 -15.772 4.309 1.00 92.38 193 ASN A N 1
ATOM 1494 C CA . ASN A 1 193 ? -6.612 -16.754 5.017 1.00 92.38 193 ASN A CA 1
ATOM 1495 C C . ASN A 1 193 ? -6.019 -17.219 6.360 1.00 92.38 193 ASN A C 1
ATOM 1497 O O . ASN A 1 193 ? -6.764 -17.708 7.206 1.00 92.38 193 ASN A O 1
ATOM 1501 N N . ASN A 1 194 ? -4.709 -17.061 6.570 1.00 90.88 194 ASN A N 1
ATOM 1502 C CA . ASN A 1 194 ? -4.047 -17.298 7.859 1.00 90.88 194 ASN A CA 1
ATOM 1503 C C . ASN A 1 194 ? -4.193 -16.118 8.843 1.00 90.88 194 ASN A C 1
ATOM 1505 O O . ASN A 1 194 ? -3.756 -16.221 9.982 1.00 90.88 194 ASN A O 1
ATOM 1509 N N . GLY A 1 195 ? -4.834 -15.021 8.429 1.00 91.81 195 GLY A N 1
ATOM 1510 C CA . GLY A 1 195 ? -5.062 -13.832 9.248 1.00 91.81 195 GLY A CA 1
ATOM 1511 C C . GLY A 1 195 ? -4.083 -12.689 8.986 1.00 91.81 195 GLY A C 1
ATOM 1512 O O . GLY A 1 195 ? -4.397 -11.556 9.367 1.00 91.81 195 GLY A O 1
ATOM 1513 N N . ASP A 1 196 ? -2.965 -12.951 8.304 1.00 93.38 196 ASP A N 1
ATOM 1514 C CA . ASP A 1 196 ? -1.995 -11.921 7.937 1.00 93.38 196 ASP A CA 1
ATOM 1515 C C . ASP A 1 196 ? -2.622 -10.867 7.038 1.00 93.38 196 ASP A C 1
ATOM 1517 O O . ASP A 1 196 ? -3.599 -11.096 6.312 1.00 93.38 196 ASP A O 1
ATOM 1521 N N . ARG A 1 197 ? -2.052 -9.669 7.086 1.00 94.25 197 ARG A N 1
ATOM 1522 C CA . ARG A 1 197 ? -2.595 -8.519 6.380 1.00 94.25 197 ARG A CA 1
ATOM 1523 C C . ARG A 1 197 ? -1.514 -7.809 5.604 1.00 94.25 197 ARG A C 1
ATOM 1525 O O . ARG A 1 197 ? -0.399 -7.621 6.080 1.00 94.25 197 ARG A O 1
ATOM 1532 N N . ILE A 1 198 ? -1.889 -7.349 4.419 1.00 94.62 198 ILE A N 1
ATOM 1533 C CA . ILE A 1 198 ? -1.057 -6.491 3.588 1.00 94.62 198 ILE A CA 1
ATOM 1534 C C . ILE A 1 198 ? -1.844 -5.221 3.317 1.00 94.62 198 ILE A C 1
ATOM 1536 O O . ILE A 1 198 ? -2.959 -5.267 2.795 1.00 94.62 198 ILE A O 1
ATOM 1540 N N . LEU A 1 199 ? -1.263 -4.076 3.655 1.00 94.06 199 LEU A N 1
ATOM 1541 C CA . LEU A 1 199 ? -1.809 -2.783 3.271 1.00 94.06 199 LEU A CA 1
ATOM 1542 C C . LEU A 1 199 ? -0.855 -2.129 2.282 1.00 94.06 199 LEU A C 1
ATOM 1544 O O . LEU A 1 199 ? 0.334 -1.987 2.561 1.00 94.06 199 LEU A O 1
ATOM 1548 N N . VAL A 1 200 ? -1.386 -1.734 1.132 1.00 92.38 200 VAL A N 1
ATOM 1549 C CA . VAL A 1 200 ? -0.638 -1.109 0.044 1.00 92.38 200 VAL A CA 1
ATOM 1550 C C . VAL A 1 200 ? -1.188 0.282 -0.193 1.00 92.38 200 VAL A C 1
ATOM 1552 O O . VAL A 1 200 ? -2.399 0.468 -0.244 1.00 92.38 200 VAL A O 1
ATOM 1555 N N . SER A 1 201 ? -0.308 1.244 -0.416 1.00 89.94 201 SER A N 1
ATOM 1556 C CA . SER A 1 201 ? -0.621 2.541 -0.998 1.00 89.94 201 SER A CA 1
ATOM 1557 C C . SER A 1 201 ? 0.165 2.695 -2.284 1.00 89.94 201 SER A C 1
ATOM 1559 O O . SER A 1 201 ? 1.365 2.419 -2.329 1.00 89.94 201 SER A O 1
ATOM 1561 N N . SER A 1 202 ? -0.511 3.133 -3.337 1.00 88.00 202 SER A N 1
ATOM 1562 C CA . SER A 1 202 ? 0.138 3.414 -4.608 1.00 88.00 202 SER A CA 1
ATOM 1563 C C . SER A 1 202 ? -0.361 4.717 -5.199 1.00 88.00 202 SER A C 1
ATOM 1565 O O . SER A 1 202 ? -1.543 5.064 -5.124 1.00 88.00 202 SER A O 1
ATOM 1567 N N . ARG A 1 203 ? 0.579 5.453 -5.786 1.00 86.38 203 ARG A N 1
ATOM 1568 C CA . ARG A 1 203 ? 0.319 6.673 -6.534 1.00 86.38 203 ARG A CA 1
ATOM 1569 C C . ARG A 1 203 ? 1.313 6.771 -7.684 1.00 86.38 203 ARG A C 1
ATOM 1571 O O . ARG A 1 203 ? 2.514 6.687 -7.439 1.00 86.38 203 ARG A O 1
ATOM 1578 N N . TRP A 1 204 ? 0.852 6.951 -8.917 1.00 86.75 204 TRP A N 1
ATOM 1579 C CA . TRP A 1 204 ? 1.763 7.054 -10.058 1.00 86.75 204 TRP A CA 1
ATOM 1580 C C . TRP A 1 204 ? 1.237 7.941 -11.190 1.00 86.75 204 TRP A C 1
ATOM 1582 O O . TRP A 1 204 ? 0.064 8.297 -11.254 1.00 86.75 204 TRP A O 1
ATOM 1592 N N . LYS A 1 205 ? 2.146 8.342 -12.079 1.00 87.62 205 LYS A N 1
ATOM 1593 C CA . LYS A 1 205 ? 1.871 8.995 -13.363 1.00 87.62 205 LYS A CA 1
ATOM 1594 C C . LYS A 1 205 ? 2.970 8.561 -14.318 1.00 87.62 205 LYS A C 1
ATOM 1596 O O . LYS A 1 205 ? 4.129 8.851 -14.080 1.00 87.62 205 LYS A O 1
ATOM 1601 N N . VAL A 1 206 ? 2.628 7.819 -15.359 1.00 86.31 206 VAL A N 1
ATOM 1602 C CA . VAL A 1 206 ? 3.623 7.099 -16.188 1.00 86.31 206 VAL A CA 1
ATOM 1603 C C . VAL A 1 206 ? 3.355 7.220 -17.686 1.00 86.31 206 VAL A C 1
ATOM 1605 O O . VAL A 1 206 ? 3.910 6.487 -18.497 1.00 86.31 206 VAL A O 1
ATOM 1608 N N . ASN A 1 207 ? 2.433 8.109 -18.032 1.00 82.88 207 ASN A N 1
ATOM 1609 C CA . ASN A 1 207 ? 1.920 8.342 -19.371 1.00 82.88 207 ASN A CA 1
ATOM 1610 C C . ASN A 1 207 ? 2.097 9.807 -19.802 1.00 82.88 207 ASN A C 1
ATOM 1612 O O . ASN A 1 207 ? 1.415 10.251 -20.724 1.00 82.88 207 ASN A O 1
ATOM 1616 N N . ASP A 1 208 ? 2.957 10.572 -19.124 1.00 87.69 208 ASP A N 1
ATOM 1617 C CA . ASP A 1 208 ? 3.338 11.904 -19.581 1.00 87.69 208 ASP A CA 1
ATOM 1618 C C . ASP A 1 208 ? 4.258 11.779 -20.806 1.00 87.69 208 ASP A C 1
ATOM 1620 O O . ASP A 1 208 ? 5.193 10.971 -20.771 1.00 87.69 208 ASP A O 1
ATOM 1624 N N . PRO A 1 209 ? 4.025 12.556 -21.881 1.00 87.75 209 PRO A N 1
ATOM 1625 C CA . PRO A 1 209 ? 4.926 12.585 -23.032 1.00 87.75 209 PRO A CA 1
ATOM 1626 C C . PRO A 1 209 ? 6.331 13.090 -22.671 1.00 87.75 209 PRO A C 1
ATOM 1628 O O . PRO A 1 209 ? 7.293 12.779 -23.370 1.00 87.75 209 PRO A O 1
ATOM 1631 N N . VAL A 1 210 ? 6.469 13.857 -21.587 1.00 90.06 210 VAL A N 1
ATOM 1632 C CA . VAL A 1 210 ? 7.754 14.292 -21.047 1.0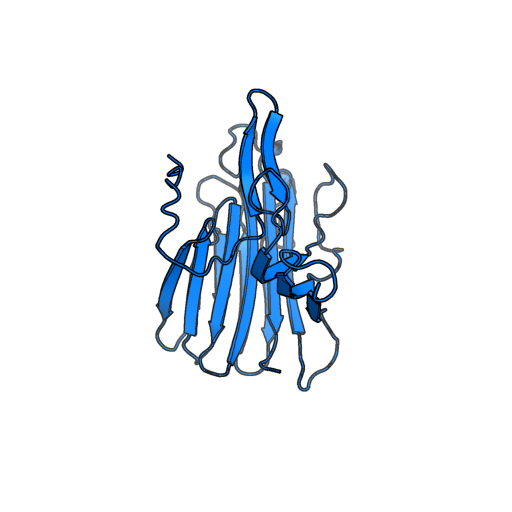0 90.06 210 VAL A CA 1
ATOM 1633 C C . VAL A 1 210 ? 8.190 13.303 -19.964 1.00 90.06 210 VAL A C 1
ATOM 1635 O O . VAL A 1 210 ? 7.698 13.330 -18.838 1.00 90.06 210 VAL A O 1
ATOM 1638 N N . ALA A 1 211 ? 9.163 12.447 -20.281 1.00 90.31 211 ALA A N 1
ATOM 1639 C CA . ALA A 1 211 ? 9.618 11.362 -19.402 1.00 90.31 211 ALA A CA 1
ATOM 1640 C C . ALA A 1 211 ? 10.079 11.820 -17.998 1.00 90.31 211 ALA A C 1
ATOM 1642 O O . ALA A 1 211 ? 9.960 11.078 -17.023 1.00 90.31 211 ALA A O 1
ATOM 1643 N N . SER A 1 212 ? 10.570 13.053 -17.843 1.00 90.44 212 SER A N 1
ATOM 1644 C CA . SER A 1 212 ? 10.939 13.600 -16.527 1.00 90.44 212 SER A CA 1
ATOM 1645 C C . SER A 1 212 ? 9.737 13.863 -15.611 1.00 90.44 212 SER A C 1
ATOM 1647 O O . SER A 1 212 ? 9.903 13.925 -14.398 1.00 90.44 212 SER A O 1
ATOM 1649 N N . ASN A 1 213 ? 8.529 13.985 -16.168 1.00 88.38 213 ASN A N 1
ATOM 1650 C CA . ASN A 1 213 ? 7.291 14.212 -15.420 1.00 88.38 213 ASN A CA 1
ATOM 1651 C C . ASN A 1 213 ? 6.627 12.911 -14.953 1.00 88.38 213 ASN A C 1
ATOM 1653 O O . ASN A 1 213 ? 5.618 12.965 -14.242 1.00 88.38 213 ASN A O 1
ATOM 1657 N N . ASN A 1 214 ? 7.152 11.756 -15.372 1.00 89.88 214 ASN A N 1
ATOM 1658 C CA . ASN A 1 214 ? 6.663 10.457 -14.938 1.00 89.88 214 ASN A CA 1
ATOM 1659 C C . ASN A 1 214 ? 7.248 10.099 -13.573 1.00 89.88 214 ASN A C 1
ATOM 1661 O O . ASN A 1 214 ? 8.383 10.437 -13.259 1.00 89.88 214 ASN A O 1
ATOM 1665 N N . TRP A 1 215 ? 6.476 9.416 -12.742 1.00 91.88 215 TRP A N 1
ATOM 1666 C CA . TRP A 1 215 ? 6.876 9.011 -11.404 1.00 91.88 215 TRP A CA 1
ATOM 1667 C C . TRP A 1 215 ? 6.011 7.865 -10.895 1.00 91.88 215 TRP A C 1
ATOM 1669 O O . TRP A 1 215 ? 4.875 7.654 -11.335 1.00 91.88 215 TRP A O 1
ATOM 1679 N N . CYS A 1 216 ? 6.534 7.159 -9.901 1.00 92.44 216 CYS A N 1
ATOM 1680 C CA . CYS A 1 216 ? 5.786 6.165 -9.164 1.00 92.44 216 CYS A CA 1
ATOM 1681 C C . CYS A 1 216 ? 6.176 6.125 -7.697 1.00 92.44 216 CYS A C 1
ATOM 1683 O O . CYS A 1 216 ? 7.347 6.233 -7.337 1.00 92.44 216 CYS A O 1
ATOM 1685 N N . VAL A 1 217 ? 5.161 5.930 -6.864 1.00 92.62 217 VAL A N 1
ATOM 1686 C CA . VAL A 1 217 ? 5.277 5.699 -5.436 1.00 92.62 217 VAL A CA 1
ATOM 1687 C C . VAL A 1 217 ? 4.429 4.488 -5.081 1.00 92.62 217 VAL A C 1
ATOM 1689 O O . VAL A 1 217 ? 3.215 4.494 -5.294 1.00 92.62 217 VAL A O 1
ATOM 1692 N N . VAL A 1 218 ? 5.058 3.464 -4.520 1.00 94.31 218 VAL A N 1
ATOM 1693 C CA . VAL A 1 218 ? 4.390 2.295 -3.946 1.00 94.31 218 VAL A CA 1
ATOM 1694 C C . VAL A 1 218 ? 4.943 2.074 -2.551 1.00 94.31 218 VAL A C 1
ATOM 1696 O O . VAL A 1 218 ? 6.141 2.202 -2.309 1.00 94.31 218 VAL A O 1
ATOM 1699 N N . SER A 1 219 ? 4.071 1.759 -1.611 1.00 95.19 219 SER A N 1
ATOM 1700 C CA . SER A 1 219 ? 4.450 1.399 -0.252 1.00 95.19 219 SER A CA 1
ATOM 1701 C C . SER A 1 219 ? 3.522 0.305 0.213 1.00 95.19 219 SER A C 1
ATOM 1703 O O . SER A 1 219 ? 2.308 0.478 0.145 1.00 95.19 219 SER A O 1
ATOM 1705 N N . ALA A 1 220 ? 4.073 -0.807 0.672 1.00 95.81 220 ALA A N 1
ATOM 1706 C CA . ALA A 1 220 ? 3.293 -1.859 1.287 1.00 95.81 220 ALA A CA 1
ATOM 1707 C C . ALA A 1 220 ? 3.927 -2.282 2.603 1.00 95.81 220 ALA A C 1
ATOM 1709 O O . ALA A 1 220 ? 5.150 -2.312 2.735 1.00 95.81 220 ALA A O 1
ATOM 1710 N N . GLN A 1 221 ? 3.079 -2.623 3.563 1.00 96.31 221 GLN A N 1
ATOM 1711 C CA . GLN A 1 221 ? 3.500 -3.304 4.772 1.00 96.31 221 GLN A CA 1
ATOM 1712 C C . GLN A 1 221 ? 2.661 -4.561 4.949 1.00 96.31 221 GLN A C 1
ATOM 1714 O O . GLN A 1 221 ? 1.433 -4.526 4.838 1.00 96.31 221 GLN A O 1
ATOM 1719 N N . ILE A 1 222 ? 3.368 -5.648 5.213 1.00 95.50 222 ILE A N 1
ATOM 1720 C CA . ILE A 1 222 ? 2.849 -6.960 5.549 1.00 95.50 222 ILE A CA 1
ATOM 1721 C C . ILE A 1 222 ? 3.025 -7.119 7.049 1.00 95.50 222 ILE A C 1
ATOM 1723 O O . ILE A 1 222 ? 4.101 -6.814 7.568 1.00 95.50 222 ILE A O 1
ATOM 1727 N N . TYR A 1 223 ? 1.985 -7.546 7.748 1.00 94.38 223 TYR A N 1
ATOM 1728 C CA . TYR A 1 223 ? 2.041 -7.754 9.186 1.00 94.38 223 TYR A CA 1
ATOM 1729 C C . TYR A 1 223 ? 1.170 -8.928 9.604 1.00 94.38 223 TYR A C 1
ATOM 1731 O O . TYR A 1 223 ? 0.119 -9.177 9.002 1.00 94.38 223 TYR A O 1
ATOM 1739 N N . SER A 1 224 ? 1.622 -9.636 10.636 1.00 91.00 224 SER A N 1
ATOM 1740 C CA . SER A 1 224 ? 0.931 -10.826 11.105 1.00 91.00 224 SER A CA 1
ATOM 1741 C C . SER A 1 224 ? -0.332 -10.497 11.889 1.00 91.00 224 SER A C 1
ATOM 1743 O O . SER A 1 224 ? -0.513 -9.384 12.411 1.00 91.00 224 SER A O 1
ATOM 1745 N N . ALA A 1 225 ? -1.249 -11.465 11.928 1.00 78.44 225 ALA A N 1
ATOM 1746 C CA . ALA A 1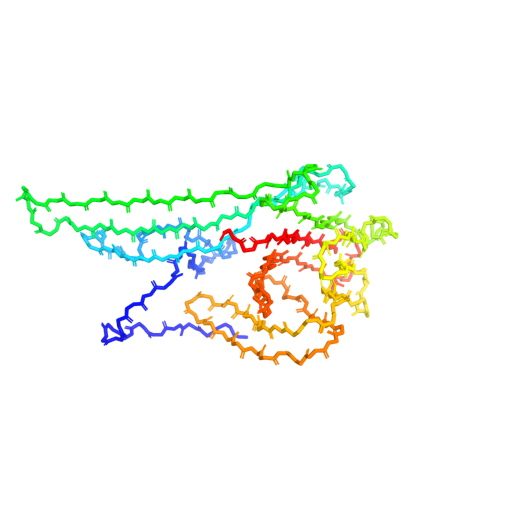 225 ? -2.401 -11.393 12.814 1.00 78.44 225 ALA A CA 1
ATOM 1747 C C . ALA A 1 225 ? -1.909 -11.256 14.264 1.00 78.44 225 ALA A C 1
ATOM 1749 O O . ALA A 1 225 ? -1.098 -12.049 14.729 1.00 78.44 225 ALA A O 1
ATOM 1750 N N . SER A 1 226 ? -2.363 -10.200 14.944 1.00 60.50 226 SER A N 1
ATOM 1751 C CA . SER A 1 226 ? -2.030 -9.936 16.353 1.00 60.50 226 SER A CA 1
ATOM 1752 C C . SER A 1 226 ? -2.677 -10.955 17.281 1.00 60.50 226 SER A C 1
ATOM 1754 O O . SER A 1 226 ? -3.844 -11.312 16.996 1.00 60.50 226 SER A O 1
#

pLDDT: mean 79.91, std 18.45, range [25.14, 96.88]

Sequence (226 aa):
TWTYKNWDFNKGWEKSVREAKYSEGTGPDFREGMNKFGPTEKHSTGTFQGIISDRGPLDGPGGATLASPTTFDLDWVWDFNKSGRSYCHVKATFRTQTDQVTDPLARSVQIVWRGEANATAANTVSDVDFPDLGNVQAICQAGPNGYRRLIVDSAIGGTVYTREGSDDFAVNQNTGPLVMRLPNNGMLFIQMNNGDRILVSSRWKVNDPVASNNWCVVSAQIYSAS